Protein 1DMU (pdb70)

Foldseek 3Di:
DLQPLLVVQVVLVVVLLVVCLVCVQLLVLVLVVVLVLLVVLCVVCLVQLQCQLQVVFVCCVVCVVPFPDDDDPDDVPQDGPSVVSCCVSPVVVSVVSSCVPPFWHWAQDDDPFAASDWTKIFGVVSCVSNVNSARIAIEGEHEAEDEPPDDPFKDWAWLRQAAASQDAPDSVGGTAHDWDWADDPPDIAIEGRDHHQWGQDSVRHTHGYWHKYKYFYWYALVVPPPGGDTGGFKIKIFTDHHRSVCCPVVNVVPDPQQRPQKHFHDDDPVDDRHGGIIMGGNVRSVVVDVGMDMGGSPD

Structure (mmCIF, N/CA/C/O backbone):
data_1DMU
#
_entry.id   1DMU
#
_cell.length_a   78.480
_cell.length_b   81.600
_cell.length_c   117.060
_cell.angle_alpha   90.00
_cell.angle_beta   90.00
_cell.angle_gamma   90.00
#
_symmetry.space_group_name_H-M   'C 2 2 21'
#
loop_
_entity.id
_entity.type
_entity.pdbx_description
1 polymer "DNA (5'-D(*AP*TP*CP*GP*CP*CP*TP*AP*AP*TP*AP*GP*GP*CP*GP*AP*T)-3')"
2 polymer 'BGLI RESTRICTION ENDONUCLEASE'
3 non-polymer 'CALCIUM ION'
4 non-polymer BETA-MERCAPTOETHANOL
5 water water
#
loop_
_atom_site.group_PDB
_atom_site.id
_atom_site.type_symbol
_atom_site.label_atom_id
_atom_site.label_alt_id
_atom_site.label_comp_id
_atom_site.label_asym_id
_atom_site.label_entity_id
_atom_site.label_seq_id
_atom_site.pdbx_PDB_ins_code
_atom_site.Cartn_x
_atom_site.Cartn_y
_atom_site.Cartn_z
_atom_site.occupancy
_atom_site.B_iso_or_equiv
_atom_site.auth_seq_id
_atom_site.auth_comp_id
_atom_site.auth_asym_id
_atom_site.auth_atom_id
_atom_site.pdbx_PDB_model_num
ATOM 347 N N . MET B 2 1 ? 57.734 -19.137 38.865 1.00 18.03 1 MET A N 1
ATOM 348 C CA . MET B 2 1 ? 58.772 -18.987 39.930 1.00 15.38 1 MET A CA 1
ATOM 349 C C . MET B 2 1 ? 58.474 -19.870 41.131 1.00 15.26 1 MET A C 1
ATOM 350 O O . MET B 2 1 ? 59.392 -20.326 41.814 1.00 15.07 1 MET A O 1
ATOM 355 N N . TYR B 2 2 ? 57.188 -20.103 41.372 1.00 15.60 2 TYR A N 1
ATOM 356 C CA . TYR B 2 2 ? 56.723 -20.897 42.507 1.00 18.20 2 TYR A CA 1
ATOM 357 C C . TYR B 2 2 ? 57.294 -22.313 42.593 1.00 19.55 2 TYR A C 1
ATOM 358 O O . TYR B 2 2 ? 57.507 -22.846 43.697 1.00 19.98 2 TYR A O 1
ATOM 367 N N . ASN B 2 3 ? 57.560 -22.910 41.436 1.00 18.81 3 ASN A N 1
ATOM 368 C CA . ASN B 2 3 ? 58.047 -24.278 41.393 1.00 20.30 3 ASN A CA 1
ATOM 369 C C . ASN B 2 3 ? 59.538 -24.487 41.127 1.00 19.10 3 ASN A C 1
ATOM 370 O O . ASN B 2 3 ? 60.051 -25.580 41.360 1.00 18.33 3 ASN A O 1
ATOM 375 N N . LEU B 2 4 ? 60.219 -23.441 40.667 1.00 18.68 4 LEU A N 1
ATOM 376 C CA . LEU B 2 4 ? 61.645 -23.494 40.313 1.00 19.38 4 LEU A CA 1
ATOM 377 C C . LEU B 2 4 ? 62.614 -24.105 41.333 1.00 19.48 4 LEU A C 1
ATOM 378 O O . LEU B 2 4 ? 63.541 -24.816 40.964 1.00 20.53 4 LEU A O 1
ATOM 383 N N . HIS B 2 5 ? 62.424 -23.825 42.611 1.00 17.63 5 HIS A N 1
ATOM 384 C CA . HIS B 2 5 ? 63.312 -24.387 43.610 1.00 17.57 5 HIS A CA 1
ATOM 385 C C . HIS B 2 5 ? 62.497 -25.123 44.639 1.00 18.61 5 HIS A C 1
ATOM 386 O O . HIS B 2 5 ? 63.032 -25.545 45.657 1.00 20.79 5 HIS A O 1
ATOM 393 N N . ARG B 2 6 ? 61.206 -25.284 44.362 1.00 18.87 6 ARG A N 1
ATOM 394 C CA . ARG B 2 6 ? 60.293 -25.924 45.288 1.00 18.76 6 ARG A CA 1
ATOM 395 C C . ARG B 2 6 ? 60.724 -27.272 45.846 1.00 19.21 6 ARG A C 1
ATOM 396 O O . ARG B 2 6 ? 60.657 -27.477 47.061 1.00 21.29 6 ARG A O 1
ATOM 404 N N . GLU B 2 7 ? 61.164 -28.190 44.987 1.00 19.84 7 GLU A N 1
ATOM 405 C CA . GLU B 2 7 ? 61.576 -29.515 45.455 1.00 19.13 7 GLU A CA 1
ATOM 406 C C . GLU B 2 7 ? 62.736 -29.428 46.439 1.00 18.32 7 GLU A C 1
ATOM 407 O O . GLU B 2 7 ? 62.731 -30.078 47.484 1.00 18.10 7 GLU A O 1
ATOM 409 N N . LYS B 2 8 ? 63.725 -28.605 46.119 1.00 18.91 8 LYS A N 1
ATOM 410 C CA . LYS B 2 8 ? 64.879 -28.468 46.991 1.00 18.52 8 LYS A CA 1
ATOM 411 C C . LYS B 2 8 ? 64.493 -27.847 48.334 1.00 19.47 8 LYS A C 1
ATOM 412 O O . LYS B 2 8 ? 65.030 -28.232 49.372 1.00 19.94 8 LYS A O 1
ATOM 418 N N . ILE B 2 9 ? 63.571 -26.884 48.319 1.00 17.58 9 ILE A N 1
ATOM 419 C CA . ILE B 2 9 ? 63.138 -26.228 49.554 1.00 15.55 9 ILE A CA 1
ATOM 420 C C . ILE B 2 9 ? 62.328 -27.218 50.389 1.00 15.28 9 ILE A C 1
ATOM 421 O O . ILE B 2 9 ? 62.498 -27.322 51.605 1.00 13.19 9 ILE A O 1
ATOM 426 N N . PHE B 2 10 ? 61.457 -27.950 49.697 1.00 18.04 10 PHE A N 1
ATOM 427 C CA . PHE B 2 10 ? 60.591 -28.965 50.290 1.00 19.33 10 PHE A CA 1
ATOM 428 C C . PHE B 2 10 ? 61.392 -30.050 51.017 1.00 20.43 10 PHE A C 1
ATOM 429 O O . PHE B 2 10 ? 61.170 -30.316 52.199 1.00 21.43 10 PHE A O 1
ATOM 437 N N . MET B 2 11 ? 62.332 -30.663 50.307 1.00 22.03 11 MET A N 1
ATOM 438 C CA . MET B 2 11 ? 63.156 -31.720 50.876 1.00 22.50 11 MET A CA 1
ATOM 439 C C . MET B 2 11 ? 63.926 -31.214 52.078 1.00 20.94 11 MET A C 1
ATOM 440 O O . MET B 2 11 ? 63.854 -31.808 53.153 1.00 22.98 11 MET A O 1
ATOM 445 N N . SER B 2 12 ? 64.643 -30.104 51.905 1.00 19.21 12 SER A N 1
ATOM 446 C CA . SER B 2 12 ? 65.436 -29.517 52.991 1.00 17.31 12 SER A CA 1
ATOM 447 C C . SER B 2 12 ? 64.628 -29.054 54.203 1.00 16.76 12 SER A C 1
ATOM 448 O O . SER B 2 12 ? 65.063 -29.199 55.348 1.00 15.84 12 SER A O 1
ATOM 451 N N . TYR B 2 13 ? 63.457 -28.482 53.940 1.00 17.33 13 TYR A N 1
ATOM 452 C CA . TYR B 2 13 ? 62.595 -27.991 55.003 1.00 17.37 13 TYR A CA 1
ATOM 453 C C . TYR B 2 13 ? 62.152 -29.130 55.894 1.00 18.33 13 TYR A C 1
ATOM 454 O O . TYR B 2 13 ? 62.287 -29.074 57.125 1.00 17.97 13 TYR A O 1
ATOM 463 N N . ASN B 2 14 ? 61.645 -30.187 55.275 1.00 19.70 14 ASN A N 1
ATOM 464 C CA . ASN B 2 14 ? 61.155 -31.294 56.068 1.00 19.94 14 ASN A CA 1
ATOM 465 C C . ASN B 2 14 ? 62.235 -32.021 56.855 1.00 20.57 14 ASN A C 1
ATOM 466 O O . ASN B 2 14 ? 62.025 -32.346 58.035 1.00 20.25 14 ASN A O 1
ATOM 471 N N . GLN B 2 15 ? 63.403 -32.234 56.249 1.00 19.93 15 GLN A N 1
ATOM 472 C CA . GLN B 2 15 ? 64.486 -32.898 56.973 1.00 18.10 15 GLN A CA 1
ATOM 473 C C . GLN B 2 15 ? 64.960 -31.984 58.111 1.00 17.33 15 GLN A C 1
ATOM 474 O O . GLN B 2 15 ? 65.141 -32.436 59.244 1.00 16.42 15 GLN A O 1
ATOM 476 N N . ASN B 2 16 ? 65.118 -30.690 57.815 1.00 17.49 16 ASN A N 1
ATOM 477 C CA . ASN B 2 16 ? 65.586 -29.714 58.813 1.00 16.06 16 ASN A CA 1
ATOM 478 C C . ASN B 2 16 ? 64.572 -29.391 59.918 1.00 16.02 16 ASN A C 1
ATOM 479 O O . ASN B 2 16 ? 64.942 -29.244 61.086 1.00 15.64 16 ASN A O 1
ATOM 484 N N . LYS B 2 17 ? 63.291 -29.300 59.570 1.00 14.57 17 LYS A N 1
ATOM 485 C CA . LYS B 2 17 ? 62.283 -29.049 60.596 1.00 15.17 17 LYS A CA 1
ATOM 486 C C . LYS B 2 17 ? 62.206 -30.217 61.604 1.00 15.65 17 LYS A C 1
ATOM 487 O O . LYS B 2 17 ? 61.973 -30.001 62.797 1.00 14.93 17 LYS A O 1
ATOM 493 N N . GLN B 2 18 ? 62.392 -31.45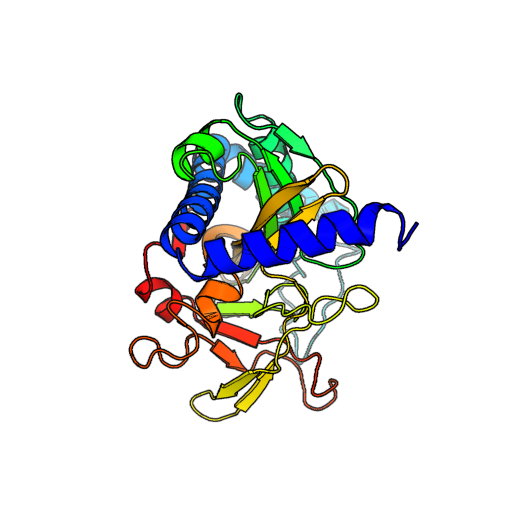0 61.131 1.00 16.59 18 GLN A N 1
ATOM 494 C CA . GLN B 2 18 ? 62.358 -32.622 62.024 1.00 17.54 18 GLN A CA 1
ATOM 495 C C . GLN B 2 18 ? 63.501 -32.538 63.032 1.00 16.21 18 GLN A C 1
ATOM 496 O O . GLN B 2 18 ? 63.338 -32.770 64.234 1.00 14.62 18 GLN A O 1
ATOM 502 N N . TYR B 2 19 ? 64.670 -32.198 62.512 1.00 18.04 19 TYR A N 1
ATOM 503 C CA . TYR B 2 19 ? 65.852 -32.053 63.330 1.00 19.13 19 TYR A CA 1
ATOM 504 C C . TYR B 2 19 ? 65.627 -30.960 64.376 1.00 20.51 19 TYR A C 1
ATOM 505 O O . TYR B 2 19 ? 65.910 -31.150 65.554 1.00 20.48 19 TYR A O 1
ATOM 514 N N . LEU B 2 20 ? 65.138 -29.805 63.934 1.00 20.44 20 LEU A N 1
ATOM 515 C CA . LEU B 2 20 ? 64.875 -28.695 64.846 1.00 19.47 20 LEU A CA 1
ATOM 516 C C . LEU B 2 20 ? 63.908 -29.144 65.933 1.00 19.09 20 LEU A C 1
ATOM 517 O O . LEU B 2 20 ? 64.174 -28.997 67.117 1.00 19.56 20 LEU A O 1
ATOM 522 N N . GLU B 2 21 ? 62.790 -29.716 65.513 1.00 19.42 21 GLU A N 1
ATOM 523 C CA . GLU B 2 21 ? 61.778 -30.187 66.436 1.00 19.43 21 GLU A CA 1
ATOM 524 C C . GLU B 2 21 ? 62.305 -31.163 67.476 1.00 19.91 21 GLU A C 1
ATOM 525 O O . GLU B 2 21 ? 61.905 -31.098 68.632 1.00 18.25 21 GLU A O 1
ATOM 531 N N . ASP B 2 22 ? 63.187 -32.075 67.062 1.00 21.64 22 ASP A N 1
ATOM 532 C CA . ASP B 2 22 ? 63.745 -33.074 67.977 1.00 21.42 22 ASP A CA 1
ATOM 533 C C . ASP B 2 22 ? 64.899 -32.530 68.811 1.00 21.95 22 ASP A C 1
ATOM 534 O O . ASP B 2 22 ? 65.324 -33.159 69.780 1.00 24.31 22 ASP A O 1
ATOM 539 N N . ASN B 2 23 ? 65.407 -31.360 68.451 1.00 20.19 23 ASN A N 1
ATOM 540 C CA . ASN B 2 23 ? 66.504 -30.770 69.208 1.00 19.28 23 ASN A CA 1
ATOM 541 C C . ASN B 2 23 ? 66.140 -29.363 69.576 1.00 18.75 23 ASN A C 1
ATOM 542 O O . ASN B 2 23 ? 66.749 -28.419 69.107 1.00 19.81 23 ASN A O 1
ATOM 547 N N . PRO B 2 24 ? 65.127 -29.206 70.434 1.00 18.61 24 PRO A N 1
ATOM 548 C CA . PRO B 2 24 ? 64.655 -27.890 70.881 1.00 17.85 24 PRO A CA 1
ATOM 549 C C . PRO B 2 24 ? 65.717 -26.937 71.439 1.00 20.13 24 PRO A C 1
ATOM 550 O O . PRO B 2 24 ? 65.556 -25.720 71.361 1.00 22.38 24 PRO A O 1
ATOM 554 N N . GLU B 2 25 ? 66.796 -27.478 72.001 1.00 19.93 25 GLU A N 1
ATOM 555 C CA . GLU B 2 25 ? 67.848 -26.656 72.591 1.00 19.71 25 GLU A CA 1
ATOM 556 C C . GLU B 2 25 ? 68.560 -25.743 71.604 1.00 17.16 25 GLU A C 1
ATOM 557 O O . GLU B 2 25 ? 69.013 -24.665 71.977 1.00 16.09 25 GLU A O 1
ATOM 563 N N . ILE B 2 26 ? 68.668 -26.175 70.352 1.00 15.18 26 ILE A N 1
ATOM 564 C CA . ILE B 2 26 ? 69.331 -25.375 69.328 1.00 14.99 26 ILE A CA 1
ATOM 565 C C . ILE B 2 26 ? 68.499 -24.123 69.083 1.00 15.54 26 ILE A C 1
ATOM 566 O O . ILE B 2 26 ? 69.011 -23.004 69.080 1.00 15.85 26 ILE A O 1
ATOM 571 N N . GLN B 2 27 ? 67.203 -24.313 68.875 1.00 15.72 27 GLN A N 1
ATOM 572 C CA . GLN B 2 27 ? 66.334 -23.173 68.638 1.00 17.31 27 GLN A CA 1
ATOM 573 C C . GLN B 2 27 ? 66.349 -22.221 69.842 1.00 16.29 27 GLN A C 1
ATOM 574 O O . GLN B 2 27 ? 66.390 -21.003 69.683 1.00 16.73 27 GLN A O 1
ATOM 580 N N . GLU B 2 28 ? 66.317 -22.774 71.046 1.00 15.02 28 GLU A N 1
ATOM 581 C CA . GLU B 2 28 ? 66.340 -21.962 72.247 1.00 14.77 28 GLU A CA 1
ATOM 582 C C . GLU B 2 28 ? 67.613 -21.133 72.337 1.00 14.65 28 GLU A C 1
ATOM 583 O O . GLU B 2 28 ? 67.583 -19.998 72.812 1.00 15.42 28 GLU A O 1
ATOM 589 N N . LYS B 2 29 ? 68.731 -21.698 71.876 1.00 14.37 29 LYS A N 1
ATOM 590 C CA . LYS B 2 29 ? 70.024 -21.008 71.899 1.00 11.84 29 LYS A CA 1
ATOM 591 C C . LYS B 2 29 ? 70.016 -19.779 70.998 1.00 11.20 29 LYS A C 1
ATOM 592 O O . LYS B 2 29 ? 70.419 -18.690 71.403 1.00 12.27 29 LYS A O 1
ATOM 598 N N . ILE B 2 30 ? 69.577 -19.961 69.762 1.00 10.17 30 ILE A N 1
ATOM 599 C CA . ILE B 2 30 ? 69.536 -18.857 68.826 1.00 10.57 30 ILE A CA 1
ATOM 600 C C . ILE B 2 30 ? 68.468 -17.835 69.187 1.00 11.84 30 ILE A C 1
ATOM 601 O O . ILE B 2 30 ? 68.633 -16.650 68.902 1.00 14.55 30 ILE A O 1
ATOM 606 N N . GLU B 2 31 ? 67.385 -18.276 69.827 1.00 10.82 31 GLU A N 1
ATOM 607 C CA . GLU B 2 31 ? 66.331 -17.350 70.242 1.00 10.98 31 GLU A CA 1
ATOM 608 C C . GLU B 2 31 ? 66.847 -16.471 71.379 1.00 11.31 31 GLU A C 1
ATOM 609 O O . GLU B 2 31 ? 66.620 -15.263 71.396 1.00 10.89 31 GLU A O 1
ATOM 615 N N . LEU B 2 32 ? 67.564 -17.067 72.321 1.00 11.68 32 LEU A N 1
ATOM 616 C CA . LEU B 2 32 ? 68.098 -16.285 73.424 1.00 11.77 32 LEU A CA 1
ATOM 617 C C . LEU B 2 32 ? 69.233 -15.405 72.906 1.00 11.77 32 LEU A C 1
ATOM 618 O O . LEU B 2 32 ? 69.427 -14.293 73.391 1.00 11.60 32 LEU A O 1
ATOM 623 N N . TYR B 2 33 ? 69.954 -15.884 71.895 1.00 10.91 33 TYR A N 1
ATOM 624 C CA . TYR B 2 33 ? 71.026 -15.096 71.283 1.00 11.98 33 TYR A CA 1
ATOM 625 C C . TYR B 2 33 ? 70.433 -13.806 70.667 1.00 13.68 33 TYR A C 1
ATOM 626 O O . TYR B 2 33 ? 70.983 -12.708 70.818 1.00 15.27 33 TYR A O 1
ATOM 635 N N . GLY B 2 34 ? 69.314 -13.947 69.959 1.00 14.89 34 GLY A N 1
ATOM 636 C CA . GLY B 2 34 ? 68.673 -12.789 69.360 1.00 12.90 34 GLY A CA 1
ATOM 637 C C . GLY B 2 34 ? 68.198 -11.802 70.414 1.00 12.26 34 GLY A C 1
ATOM 638 O O . GLY B 2 34 ? 68.363 -10.589 70.266 1.00 13.72 34 GLY A O 1
ATOM 639 N N . LEU B 2 35 ? 67.625 -12.325 71.491 1.00 11.60 35 LEU A N 1
ATOM 640 C CA . LEU B 2 35 ? 67.121 -11.500 72.585 1.00 13.48 35 LEU A CA 1
ATOM 641 C C . LEU B 2 35 ? 68.254 -10.712 73.218 1.00 14.11 35 LEU A C 1
ATOM 642 O O . LEU B 2 35 ? 68.184 -9.488 73.395 1.00 10.62 35 LEU A O 1
ATOM 647 N N . ASN B 2 36 ? 69.317 -11.426 73.554 1.00 14.23 36 ASN A N 1
ATOM 648 C CA . ASN B 2 36 ? 70.435 -10.777 74.198 1.00 16.89 36 ASN A CA 1
ATOM 649 C C . ASN B 2 36 ? 71.179 -9.820 73.285 1.00 15.23 36 ASN A C 1
ATOM 650 O O . ASN B 2 36 ? 71.808 -8.878 73.750 1.00 13.72 36 ASN A O 1
ATOM 655 N N . LEU B 2 37 ? 71.077 -10.051 71.984 1.00 15.18 37 LEU A N 1
ATOM 656 C CA . LEU B 2 37 ? 71.700 -9.169 71.013 1.00 15.57 37 LEU A CA 1
ATOM 657 C C . LEU B 2 37 ? 70.973 -7.798 71.029 1.00 16.94 37 LEU A C 1
ATOM 658 O O . LEU B 2 37 ? 71.607 -6.742 70.914 1.00 17.78 37 LEU A O 1
ATOM 663 N N . LEU B 2 38 ? 69.647 -7.813 71.182 1.00 16.72 38 LEU A N 1
ATOM 664 C CA . LEU B 2 38 ? 68.872 -6.564 71.217 1.00 15.45 38 LEU A CA 1
ATOM 665 C C . LEU B 2 38 ? 69.125 -5.855 72.545 1.00 16.33 38 LEU A C 1
ATOM 666 O O . LEU B 2 38 ? 69.240 -4.628 72.617 1.00 17.07 38 LEU A O 1
ATOM 671 N N . ASN B 2 39 ? 69.222 -6.642 73.603 1.00 16.46 39 ASN A N 1
ATOM 672 C CA . ASN B 2 39 ? 69.482 -6.079 74.906 1.00 15.95 39 ASN A CA 1
ATOM 673 C C . ASN B 2 39 ? 70.835 -5.378 74.885 1.00 16.71 39 ASN A C 1
ATOM 674 O O . ASN B 2 39 ? 70.978 -4.269 75.393 1.00 18.88 39 ASN A O 1
ATOM 679 N N . GLU B 2 40 ? 71.824 -6.012 74.266 1.00 16.23 40 GLU A N 1
ATOM 680 C CA . GLU B 2 40 ? 73.160 -5.435 74.173 1.00 15.32 40 GLU A CA 1
ATOM 681 C C . GLU B 2 40 ? 73.119 -4.136 73.421 1.00 15.63 40 GLU A C 1
ATOM 682 O O . GLU B 2 40 ? 73.602 -3.121 73.904 1.00 15.87 40 GLU A O 1
ATOM 688 N N . VAL B 2 41 ? 72.546 -4.180 72.224 1.00 16.29 41 VAL A N 1
ATOM 689 C CA . VAL B 2 41 ? 72.444 -3.007 71.368 1.00 16.08 41 VAL A CA 1
ATOM 690 C C . VAL B 2 41 ? 71.674 -1.848 72.031 1.00 16.08 41 VAL A C 1
ATOM 691 O O . VAL B 2 41 ? 72.100 -0.694 71.957 1.00 16.01 41 VAL A O 1
ATOM 695 N N . ILE B 2 42 ? 70.557 -2.134 72.693 1.00 16.44 42 ILE A N 1
ATOM 696 C CA . ILE B 2 42 ? 69.819 -1.056 73.351 1.00 17.00 42 ILE A CA 1
ATOM 697 C C . ILE B 2 42 ? 70.714 -0.452 74.434 1.00 18.42 42 ILE A C 1
ATOM 698 O O . ILE B 2 42 ? 70.756 0.752 74.623 1.00 20.36 42 ILE A O 1
ATOM 703 N N . SER B 2 43 ? 71.445 -1.308 75.130 1.00 19.53 43 SER A N 1
ATOM 704 C CA . SER B 2 43 ? 72.326 -0.881 76.205 1.00 19.72 43 SER A CA 1
ATOM 705 C C . SER B 2 43 ? 73.494 -0.035 75.725 1.00 19.7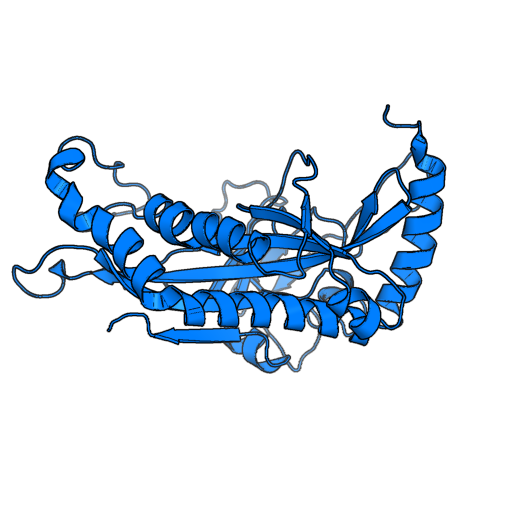7 43 SER A C 1
ATOM 706 O O . SER B 2 43 ? 73.841 0.977 76.339 1.00 19.44 43 SER A O 1
ATOM 709 N N . ASP B 2 44 ? 74.097 -0.455 74.622 1.00 19.94 44 ASP A N 1
ATOM 710 C CA . ASP B 2 44 ? 75.233 0.247 74.054 1.00 19.41 44 ASP A CA 1
ATOM 711 C C . ASP B 2 44 ? 74.881 1.525 73.331 1.00 19.20 44 ASP A C 1
ATOM 712 O O . ASP B 2 44 ? 75.771 2.282 72.976 1.00 19.72 44 ASP A O 1
ATOM 717 N N . ASN B 2 45 ? 73.597 1.766 73.094 1.00 18.73 45 ASN A N 1
ATOM 718 C CA . ASN B 2 45 ? 73.201 2.978 72.391 1.00 17.75 45 ASN A CA 1
ATOM 719 C C . ASN B 2 45 ? 72.039 3.648 73.107 1.00 16.45 45 ASN A C 1
ATOM 720 O O . ASN B 2 45 ? 71.223 4.334 72.489 1.00 18.00 45 ASN A O 1
ATOM 725 N N . GLU B 2 46 ? 71.986 3.479 74.422 1.00 15.01 46 GLU A N 1
ATOM 726 C CA . GLU B 2 46 ? 70.886 4.027 75.206 1.00 16.25 46 GLU A CA 1
ATOM 727 C C . GLU B 2 46 ? 70.606 5.526 75.059 1.00 15.10 46 GLU A C 1
ATOM 728 O O . GLU B 2 46 ? 69.448 5.912 74.953 1.00 16.59 46 GLU A O 1
ATOM 734 N N . GLU B 2 47 ? 71.638 6.369 75.042 1.00 14.83 47 GLU A N 1
ATOM 735 C CA . GLU B 2 47 ? 71.421 7.813 74.936 1.00 15.48 47 GLU A CA 1
ATOM 736 C C . GLU B 2 47 ? 70.817 8.148 73.600 1.00 16.09 47 GLU A C 1
ATOM 737 O O . GLU B 2 47 ? 69.903 8.954 73.529 1.00 17.23 47 GLU A O 1
ATOM 739 N N . GLU B 2 48 ? 71.315 7.516 72.542 1.00 17.02 48 GLU A N 1
ATOM 740 C CA . GLU B 2 48 ? 70.782 7.754 71.204 1.00 15.12 48 GLU A CA 1
ATOM 741 C C . GLU B 2 48 ? 69.303 7.340 71.114 1.00 14.90 48 GLU A C 1
ATOM 742 O O . GLU B 2 48 ? 68.465 8.112 70.637 1.00 14.59 48 GLU A O 1
ATOM 748 N N . ILE B 2 49 ? 68.981 6.135 71.577 1.00 13.87 49 ILE A N 1
ATOM 749 C CA . ILE B 2 49 ? 67.604 5.662 71.535 1.00 13.01 49 ILE A CA 1
ATOM 750 C C . ILE B 2 49 ? 66.683 6.635 72.282 1.00 14.42 49 ILE A C 1
ATOM 751 O O . ILE B 2 49 ? 65.684 7.086 71.743 1.00 13.84 49 ILE A O 1
ATOM 756 N N . ARG B 2 50 ? 67.029 6.977 73.518 1.00 14.58 50 ARG A N 1
ATOM 757 C CA . ARG B 2 50 ? 66.203 7.894 74.287 1.00 16.42 50 ARG A CA 1
ATOM 758 C C . ARG B 2 50 ? 66.132 9.286 73.672 1.00 15.84 50 ARG A C 1
ATOM 759 O O . ARG B 2 50 ? 65.078 9.922 73.674 1.00 17.30 50 ARG A O 1
ATOM 767 N N . ALA B 2 51 ? 67.246 9.773 73.147 1.00 13.83 51 ALA A N 1
ATOM 768 C CA . ALA B 2 51 ? 67.239 11.103 72.562 1.00 12.80 51 ALA A CA 1
ATOM 769 C C . ALA B 2 51 ? 66.369 11.206 71.312 1.00 10.26 51 ALA A C 1
ATOM 770 O O . ALA B 2 51 ? 65.580 12.145 71.181 1.00 10.05 51 ALA A O 1
ATOM 772 N N . ASP B 2 52 ? 66.515 10.261 70.390 1.00 9.82 52 ASP A N 1
ATOM 773 C CA . ASP B 2 52 ? 65.719 10.292 69.158 1.00 9.98 52 ASP A CA 1
ATOM 774 C C . ASP B 2 52 ? 64.257 9.976 69.433 1.00 10.48 52 ASP A C 1
ATOM 775 O O . ASP B 2 52 ? 63.377 10.418 68.695 1.00 11.22 52 ASP A O 1
ATOM 780 N N . TYR B 2 53 ? 63.995 9.226 70.497 1.00 9.09 53 TYR A N 1
ATOM 781 C CA . TYR B 2 53 ? 62.619 8.911 70.858 1.00 10.99 53 TYR A CA 1
ATOM 782 C C . TYR B 2 53 ? 61.962 10.197 71.400 1.00 11.12 53 TYR A C 1
ATOM 783 O O . TYR B 2 53 ? 61.033 10.736 70.809 1.00 14.43 53 TYR A O 1
ATOM 792 N N . ASN B 2 54 ? 62.467 10.684 72.523 1.00 11.94 54 ASN A N 1
ATOM 793 C CA . ASN B 2 54 ? 61.947 11.885 73.168 1.00 12.13 54 ASN A CA 1
ATOM 794 C C . ASN B 2 54 ? 61.918 13.130 72.302 1.00 10.51 54 ASN A C 1
ATOM 795 O O . ASN B 2 54 ? 61.163 14.056 72.590 1.00 9.78 54 ASN A O 1
ATOM 800 N N . GLU B 2 55 ? 62.732 13.149 71.247 1.00 12.15 55 GLU A N 1
ATOM 801 C CA . GLU B 2 55 ? 62.790 14.294 70.326 1.00 12.79 55 GLU A CA 1
ATOM 802 C C . GLU B 2 55 ? 61.419 14.595 69.696 1.00 12.99 55 GLU A C 1
ATOM 803 O O . GLU B 2 55 ? 61.131 15.739 69.340 1.00 13.58 55 GLU A O 1
ATOM 809 N N . ALA B 2 56 ? 60.571 13.580 69.572 1.00 13.91 56 ALA A N 1
ATOM 810 C CA . ALA B 2 56 ? 59.231 13.760 68.998 1.00 12.17 56 ALA A CA 1
ATOM 811 C C . ALA B 2 56 ? 58.424 14.813 69.759 1.00 10.99 56 ALA A C 1
ATOM 812 O O . ALA B 2 56 ? 57.614 15.527 69.176 1.00 11.73 56 ALA A O 1
ATOM 814 N N . ASN B 2 57 ? 58.637 14.884 71.070 1.00 12.47 57 ASN A N 1
ATOM 815 C CA . ASN B 2 57 ? 57.945 15.844 71.942 1.00 11.98 57 ASN A CA 1
ATOM 816 C C . ASN B 2 57 ? 58.444 17.275 71.751 1.00 14.64 57 ASN A C 1
ATOM 817 O O . ASN B 2 57 ? 57.667 18.229 71.855 1.00 15.00 57 ASN A O 1
ATOM 822 N N . PHE B 2 58 ? 59.747 17.414 71.503 1.00 15.02 58 PHE A N 1
ATOM 823 C CA . PHE B 2 58 ? 60.354 18.721 71.297 1.00 16.12 58 PHE A CA 1
ATOM 824 C C . PHE B 2 58 ? 59.906 19.268 69.934 1.00 16.59 58 PHE A C 1
ATOM 825 O O . PHE B 2 58 ? 59.793 20.489 69.738 1.00 18.47 58 PHE A O 1
ATOM 833 N N . LEU B 2 59 ? 59.625 18.348 69.011 1.00 15.28 59 LEU A N 1
ATOM 834 C CA . LEU B 2 59 ? 59.175 18.685 67.663 1.00 13.77 59 LEU A CA 1
ATOM 835 C C . LEU B 2 59 ? 57.657 18.939 67.635 1.00 14.65 59 LEU A C 1
ATOM 836 O O . LEU B 2 59 ? 57.071 19.118 66.558 1.00 13.81 59 LEU A O 1
ATOM 841 N N . HIS B 2 60 ? 57.052 18.986 68.827 1.00 14.59 60 HIS A N 1
ATOM 842 C CA . HIS B 2 60 ? 55.613 19.220 69.023 1.00 14.63 60 HIS A CA 1
ATOM 843 C C . HIS B 2 60 ? 55.010 20.299 68.107 1.00 15.61 60 HIS A C 1
ATOM 844 O O . HIS B 2 60 ? 53.963 20.078 67.494 1.00 14.33 60 HIS A O 1
ATOM 851 N N . PRO B 2 61 ? 55.648 21.485 68.018 1.00 15.12 61 PRO A N 1
ATOM 852 C CA . PRO B 2 61 ? 55.102 22.534 67.150 1.00 14.51 61 PRO A CA 1
ATOM 853 C C . PRO B 2 61 ? 54.940 22.090 65.711 1.00 14.40 61 PRO A C 1
ATOM 854 O O . PRO B 2 61 ? 54.066 22.585 64.987 1.00 13.91 61 PRO A O 1
ATOM 858 N N . PHE B 2 62 ? 55.784 21.155 65.286 1.00 13.49 62 PHE A N 1
ATOM 859 C CA . PHE B 2 62 ? 55.732 20.709 63.903 1.00 12.07 62 PHE A CA 1
ATOM 860 C C . PHE B 2 62 ? 54.559 19.782 63.560 1.00 11.98 62 PHE A C 1
ATOM 861 O O . PHE B 2 62 ? 54.198 19.646 62.384 1.00 11.00 62 PHE A O 1
ATOM 869 N N . TRP B 2 63 ? 53.951 19.172 64.583 1.00 10.60 63 TRP A N 1
ATOM 870 C CA . TRP B 2 63 ? 52.824 18.266 64.370 1.00 8.71 63 TRP A CA 1
ATOM 871 C C . TRP B 2 63 ? 51.578 18.566 65.229 1.00 9.70 63 TRP A C 1
ATOM 872 O O . TRP B 2 63 ? 50.518 17.975 65.020 1.00 10.47 63 TRP A O 1
ATOM 883 N N . MET B 2 64 ? 51.693 19.488 66.175 1.00 9.38 64 MET A N 1
ATOM 884 C CA . MET B 2 64 ? 50.563 19.823 67.042 1.00 12.41 64 MET A CA 1
ATOM 885 C C . MET B 2 64 ? 49.230 20.099 66.336 1.00 13.33 64 MET A C 1
ATOM 886 O O . MET B 2 64 ? 48.182 19.725 66.846 1.00 15.42 64 MET A O 1
ATOM 891 N N . ASN B 2 65 ? 49.258 20.747 65.173 1.00 14.45 65 ASN A N 1
ATOM 892 C CA . ASN B 2 65 ? 48.024 21.051 64.449 1.00 11.36 65 ASN A CA 1
ATOM 893 C C . ASN B 2 65 ? 47.529 19.902 63.569 1.00 13.39 65 ASN A C 1
ATOM 894 O O . ASN B 2 65 ? 46.410 19.951 63.054 1.00 12.29 65 ASN A O 1
ATOM 899 N N . TYR B 2 66 ? 48.366 18.873 63.399 1.00 14.20 66 TYR A N 1
ATOM 900 C CA . TYR B 2 66 ? 48.040 17.692 62.585 1.00 12.25 66 TYR A CA 1
ATOM 901 C C . TYR B 2 66 ? 48.479 16.414 63.302 1.00 12.50 66 TYR A C 1
ATOM 902 O O . TYR B 2 66 ? 49.234 15.602 62.758 1.00 13.50 66 TYR A O 1
ATOM 911 N N . PRO B 2 67 ? 47.985 16.204 64.524 1.00 10.40 67 PRO A N 1
ATOM 912 C CA . PRO B 2 67 ? 48.366 15.012 65.267 1.00 8.97 67 PRO A CA 1
ATOM 913 C C . PRO B 2 67 ? 47.606 13.814 64.741 1.00 10.82 67 PRO A C 1
ATOM 914 O O . PRO B 2 67 ? 46.644 13.969 63.985 1.00 12.10 67 PRO A O 1
ATOM 918 N N . PRO B 2 68 ? 48.056 12.596 65.084 1.00 10.03 68 PRO A N 1
ATOM 919 C CA . PRO B 2 68 ? 47.285 11.447 64.599 1.00 10.68 68 PRO A CA 1
ATOM 920 C C . PRO B 2 68 ? 45.968 11.603 65.376 1.00 10.73 68 PRO A C 1
ATOM 921 O O . PRO B 2 68 ? 45.996 11.917 66.570 1.00 10.70 68 PRO A O 1
ATOM 925 N N . LEU B 2 69 ? 44.825 11.402 64.734 1.00 11.73 69 LEU A N 1
ATOM 926 C CA . LEU B 2 69 ? 43.563 11.583 65.449 1.00 11.58 69 LEU A CA 1
ATOM 927 C C . LEU B 2 69 ? 43.380 10.464 66.473 1.00 14.01 69 LEU A C 1
ATOM 928 O O . LEU B 2 69 ? 44.034 9.419 66.379 1.00 14.15 69 LEU A O 1
ATOM 933 N N . ASP B 2 70 ? 42.525 10.706 67.467 1.00 13.03 70 ASP A N 1
ATOM 934 C CA . ASP B 2 70 ? 42.237 9.721 68.497 1.00 10.99 70 ASP A CA 1
ATOM 935 C C . ASP B 2 70 ? 41.414 8.609 67.853 1.00 11.47 70 ASP A C 1
ATOM 936 O O . ASP B 2 70 ? 40.691 8.840 66.868 1.00 6.64 70 ASP A O 1
ATOM 941 N N . ARG B 2 71 ? 41.529 7.406 68.413 1.00 9.72 71 ARG A N 1
ATOM 942 C CA . ARG B 2 71 ? 40.762 6.274 67.929 1.00 11.77 71 ARG A CA 1
ATOM 943 C C . ARG B 2 71 ? 40.449 5.345 69.104 1.00 13.51 71 ARG A C 1
ATOM 944 O O . ARG B 2 71 ? 41.011 5.489 70.195 1.00 12.83 71 ARG A O 1
ATOM 952 N N . GLY B 2 72 ? 39.524 4.415 68.880 1.00 14.62 72 GLY A N 1
ATOM 953 C CA . GLY B 2 72 ? 39.137 3.477 69.914 1.00 13.92 72 GLY A CA 1
ATOM 954 C C . GLY B 2 72 ? 37.940 3.957 70.715 1.00 15.92 72 GLY A C 1
ATOM 955 O O . GLY B 2 72 ? 37.407 5.051 70.504 1.00 16.34 72 GLY A O 1
ATOM 956 N N . LYS B 2 73 ? 37.520 3.135 71.659 1.00 17.54 73 LYS A N 1
ATOM 957 C CA . LYS B 2 73 ? 36.399 3.479 72.496 1.00 16.78 73 LYS A CA 1
ATOM 958 C C . LYS B 2 73 ? 36.806 4.418 73.635 1.00 17.63 73 LYS A C 1
ATOM 959 O O . LYS B 2 73 ? 37.759 4.159 74.386 1.00 16.34 73 LYS A O 1
ATOM 965 N N . MET B 2 74 ? 36.058 5.517 73.733 1.00 17.49 74 MET A N 1
ATOM 966 C CA . MET B 2 74 ? 36.211 6.534 74.751 1.00 15.01 74 MET A CA 1
ATOM 967 C C . MET B 2 74 ? 37.597 7.062 75.094 1.00 15.42 74 MET A C 1
ATOM 968 O O . MET B 2 74 ? 38.031 6.978 76.249 1.00 14.09 74 MET A O 1
ATOM 973 N N . PRO B 2 75 ? 38.306 7.627 74.100 1.00 15.30 75 PRO A N 1
ATOM 974 C CA . PRO B 2 75 ? 39.643 8.186 74.320 1.00 15.73 75 PRO A CA 1
ATOM 975 C C . PRO B 2 75 ? 39.499 9.257 75.383 1.00 15.63 75 PRO A C 1
ATOM 976 O O . PRO B 2 75 ? 38.535 10.016 75.344 1.00 15.18 75 PRO A O 1
ATOM 980 N N . LYS B 2 76 ? 40.434 9.323 76.328 1.00 16.40 76 LYS A N 1
ATOM 981 C CA . LYS B 2 76 ? 40.353 10.338 77.367 1.00 15.41 76 LYS A CA 1
ATOM 982 C C . LYS B 2 76 ? 40.563 11.719 76.765 1.00 16.43 76 LYS A C 1
ATOM 983 O O . LYS B 2 76 ? 40.020 12.705 77.250 1.00 15.51 76 LYS A O 1
ATOM 989 N N . GLY B 2 77 ? 41.364 11.792 75.707 1.00 15.94 77 GLY A N 1
ATOM 990 C CA . GLY B 2 77 ? 41.595 13.068 75.068 1.00 15.22 77 GLY A CA 1
ATOM 991 C C . GLY B 2 77 ? 42.863 13.809 75.436 1.00 14.67 77 GLY A C 1
ATOM 992 O O . GLY B 2 77 ? 43.067 14.911 74.944 1.00 17.87 77 GLY A O 1
ATOM 993 N N . ASP B 2 78 ? 43.716 13.227 76.274 1.00 13.82 78 ASP A N 1
ATOM 994 C CA . ASP B 2 78 ? 44.960 13.883 76.674 1.00 13.70 78 ASP A CA 1
ATOM 995 C C . ASP B 2 78 ? 46.223 13.153 76.216 1.00 14.81 78 ASP A C 1
ATOM 996 O O . ASP B 2 78 ? 47.328 13.456 76.644 1.00 17.14 78 ASP A O 1
ATOM 1001 N N . GLN B 2 79 ? 46.052 12.187 75.329 1.00 16.43 79 GLN A N 1
ATOM 1002 C CA . GLN B 2 79 ? 47.173 11.400 74.829 1.00 14.01 79 GLN A CA 1
ATOM 1003 C C . GLN B 2 79 ? 47.319 11.563 73.309 1.00 12.27 79 GLN A C 1
ATOM 1004 O O . GLN B 2 79 ? 46.344 11.791 72.586 1.00 11.96 79 GLN A O 1
ATOM 1010 N N . ILE B 2 80 ? 48.547 11.454 72.825 1.00 11.38 80 ILE A N 1
ATOM 1011 C CA . ILE B 2 80 ? 48.791 11.537 71.394 1.00 10.23 80 ILE A CA 1
ATOM 1012 C C . ILE B 2 80 ? 49.187 10.138 70.893 1.00 9.83 80 ILE A C 1
ATOM 1013 O O . ILE B 2 80 ? 50.127 9.553 71.414 1.00 10.90 80 ILE A O 1
ATOM 1018 N N . PRO B 2 81 ? 48.466 9.578 69.894 1.00 10.02 81 PRO A N 1
ATOM 1019 C CA . PRO B 2 81 ? 48.818 8.237 69.377 1.00 9.80 81 PRO A CA 1
ATOM 1020 C C . PRO B 2 81 ? 50.322 8.183 69.106 1.00 10.58 81 PRO A C 1
ATOM 1021 O O . PRO B 2 81 ? 50.819 8.817 68.163 1.00 11.09 81 PRO A O 1
ATOM 1025 N N . TRP B 2 82 ? 51.030 7.417 69.937 1.00 10.13 82 TRP A N 1
ATOM 1026 C CA . TRP B 2 82 ? 52.496 7.339 69.900 1.00 11.40 82 TRP A CA 1
ATOM 1027 C C . TRP B 2 82 ? 53.123 6.150 69.179 1.00 12.38 82 TRP A C 1
ATOM 1028 O O . TRP B 2 82 ? 54.329 5.930 69.277 1.00 15.02 82 TRP A O 1
ATOM 1039 N N . ILE B 2 83 ? 52.303 5.406 68.443 1.00 13.19 83 ILE A N 1
ATOM 1040 C CA . ILE B 2 83 ? 52.723 4.225 67.699 1.00 11.20 83 ILE A CA 1
ATOM 1041 C C . ILE B 2 83 ? 53.997 4.342 66.856 1.00 11.89 83 ILE A C 1
ATOM 1042 O O . ILE B 2 83 ? 54.905 3.526 66.988 1.00 12.95 83 ILE A O 1
ATOM 1047 N N . GLU B 2 84 ? 54.058 5.335 65.978 1.00 12.99 84 GLU A N 1
ATOM 1048 C CA . GLU B 2 84 ? 55.202 5.488 65.084 1.00 13.18 84 GLU A CA 1
ATOM 1049 C C . GLU B 2 84 ? 56.490 5.989 65.723 1.00 12.64 84 GLU A C 1
ATOM 1050 O O . GLU B 2 84 ? 57.577 5.750 65.190 1.00 13.02 84 GLU A O 1
ATOM 1056 N N . VAL B 2 85 ? 56.391 6.676 66.854 1.00 11.90 85 VAL A N 1
ATOM 1057 C CA . VAL B 2 85 ? 57.603 7.156 67.508 1.00 10.75 85 VAL A CA 1
ATOM 1058 C C . VAL B 2 85 ? 58.448 5.954 67.964 1.00 13.08 85 VAL A C 1
ATOM 1059 O O . VAL B 2 85 ? 59.660 5.915 67.722 1.00 12.43 85 VAL A O 1
ATOM 1063 N N . GLY B 2 86 ? 57.796 4.974 68.598 1.00 12.38 86 GLY A N 1
ATOM 1064 C CA . GLY B 2 86 ? 58.482 3.779 69.050 1.00 11.31 86 GLY A CA 1
ATOM 1065 C C . GLY B 2 86 ? 58.922 2.901 67.885 1.00 13.03 86 GLY A C 1
ATOM 1066 O O . GLY B 2 86 ? 59.967 2.252 67.936 1.00 12.61 86 GLY A O 1
ATOM 1067 N N . GLU B 2 87 ? 58.140 2.894 66.809 1.00 13.62 87 GLU A N 1
ATOM 1068 C CA . GLU B 2 87 ? 58.461 2.073 65.650 1.00 13.58 87 GLU A CA 1
ATOM 1069 C C . GLU B 2 87 ? 59.738 2.506 64.965 1.00 15.54 87 GLU A C 1
ATOM 1070 O O . GLU B 2 87 ? 60.543 1.679 64.540 1.00 15.31 87 GLU A O 1
ATOM 1076 N N . LYS B 2 88 ? 59.924 3.812 64.853 1.00 15.71 88 LYS A N 1
ATOM 1077 C CA . LYS B 2 88 ? 61.088 4.338 64.167 1.00 18.58 88 LYS A CA 1
ATOM 1078 C C . LYS B 2 88 ? 62.283 4.589 65.082 1.00 16.82 88 LYS A C 1
ATOM 1079 O O . LYS B 2 88 ? 63.364 4.057 64.853 1.00 16.82 88 LYS A O 1
ATOM 1085 N N . ALA B 2 89 ? 62.079 5.385 66.125 1.00 16.07 89 ALA A N 1
ATOM 1086 C CA . ALA B 2 89 ? 63.153 5.725 67.044 1.00 14.84 89 ALA A CA 1
ATOM 1087 C C . ALA B 2 89 ? 63.699 4.502 67.771 1.00 15.01 89 ALA A C 1
ATOM 1088 O O . ALA B 2 89 ? 64.858 4.492 68.198 1.00 13.80 89 ALA A O 1
ATOM 1090 N N . VAL B 2 90 ? 62.870 3.476 67.930 1.00 13.49 90 VAL A N 1
ATOM 1091 C CA . VAL B 2 90 ? 63.349 2.278 68.586 1.00 12.85 90 VAL A CA 1
ATOM 1092 C C . VAL B 2 90 ? 63.468 1.108 67.618 1.00 14.07 90 VAL A C 1
ATOM 1093 O O . VAL B 2 90 ? 64.564 0.591 67.402 1.00 15.87 90 VAL A O 1
ATOM 1097 N N . GLY B 2 91 ? 62.358 0.710 67.013 1.00 14.03 91 GLY A N 1
ATOM 1098 C CA . GLY B 2 91 ? 62.377 -0.422 66.096 1.00 13.10 91 GLY A CA 1
ATOM 1099 C C . GLY B 2 91 ? 63.302 -0.326 64.894 1.00 13.82 91 GLY A C 1
ATOM 1100 O O . GLY B 2 91 ? 64.146 -1.202 64.666 1.00 12.70 91 GLY A O 1
ATOM 1101 N N . SER B 2 92 ? 63.160 0.735 64.110 1.00 13.27 92 SER A N 1
ATOM 1102 C CA . SER B 2 92 ? 63.988 0.871 62.919 1.00 13.70 92 SER A CA 1
ATOM 1103 C C . SER B 2 92 ? 65.441 1.148 63.247 1.00 12.92 92 SER A C 1
ATOM 1104 O O . SER B 2 92 ? 66.337 0.696 62.541 1.00 11.53 92 SER A O 1
ATOM 1107 N N . LYS B 2 93 ? 65.660 1.905 64.315 1.00 12.33 93 LYS A N 1
ATOM 1108 C CA . LYS B 2 93 ? 67.007 2.246 64.729 1.00 13.04 93 LYS A CA 1
ATOM 1109 C C . LYS B 2 93 ? 67.785 0.984 65.108 1.00 16.25 93 LYS A C 1
ATOM 1110 O O . LYS B 2 93 ? 68.970 0.837 64.767 1.00 17.95 93 LYS A O 1
ATOM 1116 N N . LEU B 2 94 ? 67.109 0.070 65.803 1.00 15.40 94 LEU A N 1
ATOM 1117 C CA . LEU B 2 94 ? 67.731 -1.174 66.227 1.00 13.99 94 LEU A CA 1
ATOM 1118 C C . LEU B 2 94 ? 68.137 -2.036 65.034 1.00 12.45 94 LEU A C 1
ATOM 1119 O O . LEU B 2 94 ? 69.212 -2.642 65.021 1.00 11.91 94 LEU A O 1
ATOM 1124 N N . THR B 2 95 ? 67.289 -2.086 64.017 1.00 11.91 95 THR A N 1
ATOM 1125 C CA . THR B 2 95 ? 67.623 -2.878 62.847 1.00 11.14 95 THR A CA 1
ATOM 1126 C C . THR B 2 95 ? 68.948 -2.381 62.258 1.00 10.39 95 THR A C 1
ATOM 1127 O O . THR B 2 95 ? 69.807 -3.182 61.914 1.00 8.73 95 THR A O 1
ATOM 1131 N N . ARG B 2 96 ? 69.121 -1.063 62.158 1.00 9.76 96 ARG A N 1
ATOM 11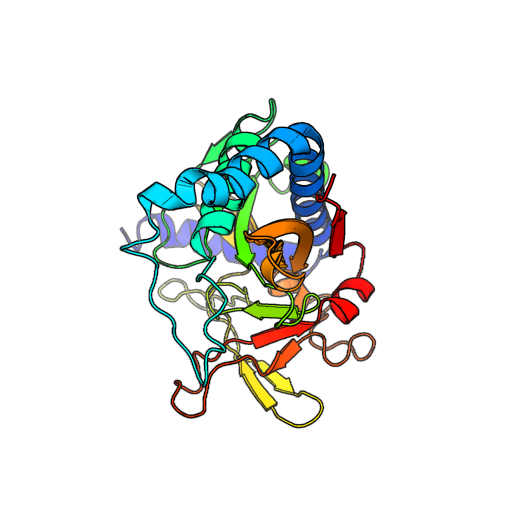32 C CA . ARG B 2 96 ? 70.368 -0.520 61.627 1.00 11.14 96 ARG A CA 1
ATOM 1133 C C . ARG B 2 96 ? 71.569 -0.825 62.536 1.00 11.75 96 ARG A C 1
ATOM 1134 O O . ARG B 2 96 ? 72.636 -1.224 62.064 1.00 11.87 96 ARG A O 1
ATOM 1142 N N . LEU B 2 97 ? 71.400 -0.632 63.837 1.00 11.98 97 LEU A N 1
ATOM 1143 C CA . LEU B 2 97 ? 72.489 -0.880 64.766 1.00 13.39 97 LEU A CA 1
ATOM 1144 C C . LEU B 2 97 ? 72.898 -2.342 64.813 1.00 13.48 97 LEU A C 1
ATOM 1145 O O . LEU B 2 97 ? 74.074 -2.640 65.011 1.00 15.49 97 LEU A O 1
ATOM 1150 N N . VAL B 2 98 ? 71.946 -3.255 64.645 1.00 12.43 98 VAL A N 1
ATOM 1151 C CA . VAL B 2 98 ? 72.282 -4.674 64.660 1.00 12.04 98 VAL A CA 1
ATOM 1152 C C . VAL B 2 98 ? 73.153 -4.989 63.435 1.00 12.69 98 VAL A C 1
ATOM 1153 O O . VAL B 2 98 ? 74.156 -5.698 63.535 1.00 11.99 98 VAL A O 1
ATOM 1157 N N . SER B 2 99 ? 72.774 -4.450 62.278 1.00 12.01 99 SER A N 1
ATOM 1158 C CA . SER B 2 99 ? 73.520 -4.686 61.045 1.00 12.19 99 SER A CA 1
ATOM 1159 C C . SER B 2 99 ? 74.924 -4.077 61.082 1.00 12.85 99 SER A C 1
ATOM 1160 O O . SER B 2 99 ? 75.822 -4.517 60.366 1.00 14.81 99 SER A O 1
ATOM 1163 N N . GLN B 2 100 ? 75.106 -3.065 61.922 1.00 12.28 100 GLN A N 1
ATOM 1164 C CA . GLN B 2 100 ? 76.396 -2.403 62.051 1.00 13.05 100 GLN A CA 1
ATOM 1165 C C . GLN B 2 100 ? 77.320 -3.197 62.968 1.00 13.99 100 GLN A C 1
ATOM 1166 O O . GLN B 2 100 ? 78.491 -2.884 63.100 1.00 14.28 100 GLN A O 1
ATOM 1172 N N . ARG B 2 101 ? 76.794 -4.228 63.612 1.00 16.67 101 ARG A N 1
ATOM 1173 C CA . ARG B 2 101 ? 77.636 -5.042 64.464 1.00 18.34 101 ARG A CA 1
ATOM 1174 C C . ARG B 2 101 ? 78.649 -5.671 63.517 1.00 19.33 101 ARG A C 1
ATOM 1175 O O . ARG B 2 101 ? 78.307 -6.129 62.425 1.00 18.28 101 ARG A O 1
ATOM 1183 N N . GLU B 2 102 ? 79.902 -5.655 63.945 1.00 21.91 102 GLU A N 1
ATOM 1184 C CA . GLU B 2 102 ? 81.016 -6.159 63.160 1.00 24.55 102 GLU A CA 1
ATOM 1185 C C . GLU B 2 102 ? 80.792 -7.489 62.437 1.00 25.97 102 GLU A C 1
ATOM 1186 O O . GLU B 2 102 ? 80.940 -7.588 61.210 1.00 28.62 102 GLU A O 1
ATOM 1188 N N . ASP B 2 103 ? 80.416 -8.494 63.211 1.00 23.92 103 ASP A N 1
ATOM 1189 C CA . ASP B 2 103 ? 80.227 -9.865 62.740 1.00 24.00 103 ASP A CA 1
ATOM 1190 C C . ASP B 2 103 ? 78.860 -10.227 62.172 1.00 21.08 103 ASP A C 1
ATOM 1191 O O . ASP B 2 103 ? 78.611 -11.392 61.838 1.00 21.31 103 ASP A O 1
ATOM 1196 N N . ILE B 2 104 ? 77.968 -9.255 62.070 1.00 17.36 104 ILE A N 1
ATOM 1197 C CA . ILE B 2 104 ? 76.635 -9.561 61.606 1.00 16.29 104 ILE A CA 1
ATOM 1198 C C . ILE B 2 104 ? 76.323 -9.036 60.207 1.00 16.13 104 ILE A C 1
ATOM 1199 O O . ILE B 2 104 ? 76.661 -7.909 59.870 1.00 15.94 104 ILE A O 1
ATOM 1204 N N . THR B 2 105 ? 75.707 -9.887 59.393 1.00 15.35 105 THR A N 1
ATOM 1205 C CA . THR B 2 105 ? 75.298 -9.505 58.058 1.00 15.33 105 THR A CA 1
ATOM 1206 C C . THR B 2 105 ? 73.772 -9.612 58.035 1.00 17.58 105 THR A C 1
ATOM 1207 O O . THR B 2 105 ? 73.182 -10.599 58.493 1.00 18.44 105 THR A O 1
ATOM 1211 N N . VAL B 2 106 ? 73.136 -8.582 57.502 1.00 16.10 106 VAL A N 1
ATOM 1212 C CA . VAL B 2 106 ? 71.690 -8.513 57.442 1.00 15.50 106 VAL A CA 1
ATOM 1213 C C . VAL B 2 106 ? 71.232 -8.592 55.983 1.00 16.72 106 VAL A C 1
ATOM 1214 O O . VAL B 2 106 ? 71.891 -8.020 55.107 1.00 16.79 106 VAL A O 1
ATOM 1218 N N . ARG B 2 107 ? 70.146 -9.328 55.718 1.00 15.28 107 ARG A N 1
ATOM 1219 C CA . ARG B 2 107 ? 69.576 -9.420 54.357 1.00 14.78 107 ARG A CA 1
ATOM 1220 C C . ARG B 2 107 ? 68.053 -9.282 54.456 1.00 12.27 107 ARG A C 1
ATOM 1221 O O . ARG B 2 107 ? 67.406 -10.021 55.190 1.00 11.80 107 ARG A O 1
ATOM 1229 N N . GLU B 2 108 ? 67.484 -8.313 53.745 1.00 12.16 108 GLU A N 1
ATOM 1230 C CA . GLU B 2 108 ? 66.035 -8.104 53.785 1.00 10.53 108 GLU A CA 1
ATOM 1231 C C . GLU B 2 108 ? 65.323 -9.003 52.794 1.00 8.31 108 GLU A C 1
ATOM 1232 O O . GLU B 2 108 ? 65.039 -8.601 51.688 1.00 12.06 108 GLU A O 1
ATOM 1238 N N . ILE B 2 109 ? 65.029 -10.228 53.195 1.00 9.48 109 ILE A N 1
ATOM 1239 C CA . ILE B 2 109 ? 64.358 -11.180 52.312 1.00 9.01 109 ILE A CA 1
ATOM 1240 C C . ILE B 2 109 ? 62.891 -10.815 52.136 1.00 10.23 109 ILE A C 1
ATOM 1241 O O . ILE B 2 109 ? 62.147 -10.675 53.109 1.00 12.49 109 ILE A O 1
ATOM 1246 N N . GLY B 2 110 ? 62.468 -10.666 50.891 1.00 10.15 110 GLY A N 1
ATOM 1247 C CA . GLY B 2 110 ? 61.086 -10.301 50.647 1.00 9.28 110 GLY A CA 1
ATOM 1248 C C . GLY B 2 110 ? 60.075 -11.337 51.116 1.00 10.19 110 GLY A C 1
ATOM 1249 O O . GLY B 2 110 ? 60.236 -12.527 50.858 1.00 11.29 110 GLY A O 1
ATOM 1250 N N . LEU B 2 111 ? 59.050 -10.865 51.825 1.00 11.91 111 LEU A N 1
ATOM 1251 C CA . LEU B 2 111 ? 57.937 -11.673 52.334 1.00 11.66 111 LEU A CA 1
ATOM 1252 C C . LEU B 2 111 ? 56.709 -10.745 52.295 1.00 12.83 111 LEU A C 1
ATOM 1253 O O . LEU B 2 111 ? 56.802 -9.556 52.635 1.00 11.23 111 LEU A O 1
ATOM 1258 N N . PRO B 2 112 ? 55.538 -11.283 51.894 1.00 13.22 112 PRO A N 1
ATOM 1259 C CA . PRO B 2 112 ? 54.319 -10.484 51.812 1.00 11.42 112 PRO A CA 1
ATOM 1260 C C . PRO B 2 112 ? 53.635 -10.180 53.146 1.00 12.37 112 PRO A C 1
ATOM 1261 O O . PRO B 2 112 ? 52.794 -9.285 53.209 1.00 10.41 112 PRO A O 1
ATOM 1265 N N . THR B 2 113 ? 53.973 -10.921 54.201 1.00 9.67 113 THR A N 1
ATOM 1266 C CA . THR B 2 113 ? 53.362 -10.701 55.512 1.00 9.38 113 THR A CA 1
ATOM 1267 C C . THR B 2 113 ? 54.377 -10.861 56.613 1.00 8.87 113 THR A C 1
ATOM 1268 O O . THR B 2 113 ? 55.460 -11.387 56.395 1.00 10.27 113 THR A O 1
ATOM 1272 N N . GLY B 2 114 ? 54.015 -10.416 57.808 1.00 9.54 114 GLY A N 1
ATOM 1273 C CA . GLY B 2 114 ? 54.916 -10.562 58.926 1.00 8.70 114 GLY A CA 1
ATOM 1274 C C . GLY B 2 114 ? 54.974 -9.343 59.805 1.00 9.34 114 GLY A C 1
ATOM 1275 O O . GLY B 2 114 ? 54.229 -8.380 59.585 1.00 9.91 114 GLY A O 1
ATOM 1276 N N . PRO B 2 115 ? 55.886 -9.344 60.798 1.00 10.45 115 PRO A N 1
ATOM 1277 C CA . PRO B 2 115 ? 56.102 -8.271 61.769 1.00 8.95 115 PRO A CA 1
ATOM 1278 C C . PRO B 2 115 ? 56.764 -6.987 61.228 1.00 9.11 115 PRO A C 1
ATOM 1279 O O . PRO B 2 115 ? 57.170 -6.921 60.070 1.00 12.97 115 PRO A O 1
ATOM 1283 N N . ASP B 2 116 ? 56.851 -5.973 62.083 1.00 8.78 116 ASP A N 1
ATOM 1284 C CA . ASP B 2 116 ? 57.450 -4.685 61.747 1.00 9.43 116 ASP A CA 1
ATOM 1285 C C . ASP B 2 116 ? 58.793 -4.830 61.058 1.00 10.45 116 ASP A C 1
ATOM 1286 O O . ASP B 2 116 ? 59.002 -4.283 59.979 1.00 13.09 116 ASP A O 1
ATOM 1291 N N . GLU B 2 117 ? 59.712 -5.558 61.687 1.00 12.52 117 GLU A N 1
ATOM 1292 C CA . GLU B 2 117 ? 61.049 -5.754 61.125 1.00 11.26 117 GLU A CA 1
ATOM 1293 C C . GLU B 2 117 ? 61.308 -7.224 60.812 1.00 11.85 117 GLU A C 1
ATOM 1294 O O . GLU B 2 117 ? 60.975 -8.110 61.608 1.00 12.24 117 GLU A O 1
ATOM 1300 N N . ARG B 2 118 ? 61.870 -7.484 59.633 1.00 12.20 118 ARG A N 1
ATOM 1301 C CA . ARG B 2 118 ? 62.215 -8.846 59.237 1.00 14.51 118 ARG A CA 1
ATOM 1302 C C . ARG B 2 118 ? 63.500 -8.854 58.414 1.00 16.22 118 ARG A C 1
ATOM 1303 O O . ARG B 2 118 ? 63.659 -8.072 57.472 1.00 17.26 118 ARG A O 1
ATOM 1311 N N . TYR B 2 119 ? 64.417 -9.743 58.776 1.00 14.65 119 TYR A N 1
ATOM 1312 C CA . TYR B 2 119 ? 65.665 -9.856 58.052 1.00 13.66 119 TYR A CA 1
ATOM 1313 C C . TYR B 2 119 ? 66.426 -11.094 58.449 1.00 13.05 119 TYR A C 1
ATOM 1314 O O . TYR B 2 119 ? 66.333 -11.557 59.592 1.00 11.18 119 TYR A O 1
ATOM 1323 N N . LEU B 2 120 ? 67.172 -11.618 57.478 1.00 13.12 120 LEU A N 1
ATOM 1324 C CA . LEU B 2 120 ? 68.032 -12.762 57.688 1.00 10.67 120 LEU A CA 1
ATOM 1325 C C . LEU B 2 120 ? 69.271 -12.221 58.410 1.00 12.70 120 LEU A C 1
ATOM 1326 O O . LEU B 2 120 ? 69.974 -11.336 57.892 1.00 14.13 120 LEU A O 1
ATOM 1331 N N . LEU B 2 121 ? 69.519 -12.708 59.622 1.00 13.46 121 LEU A N 1
ATOM 1332 C CA . LEU B 2 121 ? 70.710 -12.297 60.367 1.00 12.67 121 LEU A CA 1
ATOM 1333 C C . LEU B 2 121 ? 71.662 -13.510 60.261 1.00 13.74 121 LEU A C 1
ATOM 1334 O O . LEU B 2 121 ? 71.320 -14.651 60.629 1.00 13.52 121 LEU A O 1
ATOM 1339 N N . THR B 2 122 ? 72.842 -13.262 59.707 1.00 13.77 122 THR A N 1
ATOM 1340 C CA . THR B 2 122 ? 73.842 -14.292 59.500 1.00 12.49 122 THR A CA 1
ATOM 1341 C C . THR B 2 122 ? 75.097 -13.904 60.292 1.00 16.51 122 THR A C 1
ATOM 1342 O O . THR B 2 122 ? 75.498 -12.719 60.324 1.00 16.43 122 THR A O 1
ATOM 1346 N N . SER B 2 123 ? 75.713 -14.898 60.932 1.00 16.30 123 SER A N 1
ATOM 1347 C CA . SER B 2 123 ? 76.901 -14.641 61.735 1.00 18.07 123 SER A CA 1
ATOM 1348 C C . SER B 2 123 ? 77.578 -15.930 62.178 1.00 18.74 123 SER A C 1
ATOM 1349 O O . SER B 2 123 ? 76.912 -16.951 62.357 1.00 19.38 123 SER A O 1
ATOM 1352 N N . PRO B 2 124 ? 78.920 -15.914 62.322 1.00 19.24 124 PRO A N 1
ATOM 1353 C CA . PRO B 2 124 ? 79.661 -17.104 62.758 1.00 17.13 124 PRO A CA 1
ATOM 1354 C C . PRO B 2 124 ? 79.243 -17.525 64.160 1.00 18.52 124 PRO A C 1
ATOM 1355 O O . PRO B 2 124 ? 79.415 -18.686 64.530 1.00 20.99 124 PRO A O 1
ATOM 1359 N N . THR B 2 125 ? 78.697 -16.587 64.939 1.00 17.16 125 THR A N 1
ATOM 1360 C CA . THR B 2 125 ? 78.231 -16.904 66.292 1.00 17.72 125 THR A CA 1
ATOM 1361 C C . THR B 2 125 ? 77.077 -17.891 66.205 1.00 16.89 125 THR A C 1
ATOM 1362 O O . THR B 2 125 ? 76.978 -18.790 67.017 1.00 19.03 125 THR A O 1
ATOM 1366 N N . ILE B 2 126 ? 76.202 -17.729 65.218 1.00 15.87 126 ILE A N 1
ATOM 1367 C CA . ILE B 2 126 ? 75.081 -18.653 65.067 1.00 16.99 126 ILE A CA 1
ATOM 1368 C C . ILE B 2 126 ? 75.567 -20.029 64.613 1.00 16.88 126 ILE A C 1
ATOM 1369 O O . ILE B 2 126 ? 74.987 -21.046 64.975 1.00 18.51 126 ILE A O 1
ATOM 1374 N N . TYR B 2 127 ? 76.633 -20.051 63.812 1.00 17.25 127 TYR A N 1
ATOM 1375 C CA . TYR B 2 127 ? 77.199 -21.300 63.332 1.00 15.99 127 TYR A CA 1
ATOM 1376 C C . TYR B 2 127 ? 77.777 -22.115 64.498 1.00 16.36 127 TYR A C 1
ATOM 1377 O O . TYR B 2 127 ? 77.535 -23.311 64.567 1.00 16.07 127 TYR A O 1
ATOM 1386 N N . SER B 2 128 ? 78.529 -21.498 65.415 1.00 16.97 128 SER A N 1
ATOM 1387 C CA . SER B 2 128 ? 79.048 -22.280 66.540 1.00 19.57 128 SER A CA 1
ATOM 1388 C C . SER B 2 128 ? 77.906 -22.618 67.485 1.00 20.24 128 SER A C 1
ATOM 1389 O O . SER B 2 128 ? 77.792 -23.757 67.948 1.00 23.24 128 SER A O 1
ATOM 1392 N N . LEU B 2 129 ? 77.052 -21.636 67.759 1.00 18.06 129 LEU A N 1
ATOM 1393 C CA . LEU B 2 129 ? 75.912 -21.875 68.639 1.00 17.69 129 LEU A CA 1
ATOM 1394 C C . LEU B 2 129 ? 75.102 -23.089 68.187 1.00 16.20 129 LEU A C 1
ATOM 1395 O O . LEU B 2 129 ? 74.665 -23.880 69.003 1.00 19.65 129 LEU A O 1
ATOM 1400 N N . THR B 2 130 ? 74.882 -23.222 66.889 1.00 14.62 130 THR A N 1
ATOM 1401 C CA . THR B 2 130 ? 74.120 -24.352 66.389 1.00 15.39 130 THR A CA 1
ATOM 1402 C C . THR B 2 130 ? 75.028 -25.499 65.961 1.00 14.85 130 THR A C 1
ATOM 1403 O O . THR B 2 130 ? 74.611 -26.417 65.251 1.00 14.56 130 THR A O 1
ATOM 1407 N N . ASN B 2 131 ? 76.265 -25.449 66.438 1.00 14.87 131 ASN A N 1
ATOM 1408 C CA . ASN B 2 131 ? 77.266 -26.454 66.112 1.00 14.90 131 ASN A CA 1
ATOM 1409 C C . ASN B 2 131 ? 77.250 -26.823 64.647 1.00 15.71 131 ASN A C 1
ATOM 1410 O O . ASN B 2 131 ? 77.225 -28.009 64.302 1.00 15.67 131 ASN A O 1
ATOM 1415 N N . GLY B 2 132 ? 77.254 -25.807 63.785 1.00 13.56 132 GLY A N 1
ATOM 1416 C CA . GLY B 2 132 ? 77.284 -26.053 62.351 1.00 13.48 132 GLY A CA 1
ATOM 1417 C C . GLY B 2 132 ? 75.970 -26.282 61.623 1.00 13.75 132 GLY A C 1
ATOM 1418 O O . GLY B 2 132 ? 75.953 -26.356 60.380 1.00 13.40 132 GLY A O 1
ATOM 1419 N N . PHE B 2 133 ? 74.871 -26.393 62.373 1.00 14.60 133 PHE A N 1
ATOM 1420 C CA . PHE B 2 133 ? 73.553 -26.598 61.762 1.00 14.76 133 PHE A CA 1
ATOM 1421 C C . PHE B 2 133 ? 73.286 -25.470 60.749 1.00 15.54 133 PHE A C 1
ATOM 1422 O O . PHE B 2 133 ? 72.969 -25.712 59.582 1.00 16.43 133 PHE A O 1
ATOM 1430 N N . THR B 2 134 ? 73.415 -24.231 61.200 1.00 17.29 134 THR A N 1
ATOM 1431 C CA . THR B 2 134 ? 73.254 -23.095 60.298 1.00 16.05 134 THR A CA 1
ATOM 1432 C C . THR B 2 134 ? 73.980 -21.880 60.851 1.00 16.80 134 THR A C 1
ATOM 1433 O O . THR B 2 134 ? 74.375 -21.861 62.033 1.00 14.97 134 THR A O 1
ATOM 1437 N N . ASP B 2 135 ? 74.185 -20.885 59.989 1.00 17.80 135 ASP A N 1
ATOM 1438 C CA . ASP B 2 135 ? 74.838 -19.648 60.408 1.00 18.30 135 ASP A CA 1
ATOM 1439 C C . ASP B 2 135 ? 73.856 -18.477 60.309 1.00 16.79 135 ASP A C 1
ATOM 1440 O O . ASP B 2 135 ? 74.231 -17.323 60.521 1.00 17.62 135 ASP A O 1
ATOM 1445 N N . SER B 2 136 ? 72.597 -18.789 60.009 1.00 14.02 136 SER A N 1
ATOM 1446 C CA . SER B 2 136 ? 71.573 -17.768 59.838 1.00 13.92 136 SER A CA 1
ATOM 1447 C C . SER B 2 136 ? 70.258 -18.000 60.573 1.00 15.55 136 SER A C 1
ATOM 1448 O O . SER B 2 136 ? 69.897 -19.131 60.917 1.00 16.80 136 SER A O 1
ATOM 1451 N N . ILE B 2 137 ? 69.541 -16.904 60.802 1.00 13.69 137 ILE A N 1
ATOM 1452 C CA . ILE B 2 137 ? 68.223 -16.962 61.407 1.00 11.76 137 ILE A CA 1
ATOM 1453 C C . ILE B 2 137 ? 67.420 -15.836 60.760 1.00 12.15 137 ILE A C 1
ATOM 1454 O O . ILE B 2 137 ? 67.974 -14.867 60.207 1.00 8.64 137 ILE A O 1
ATOM 1459 N N . MET B 2 138 ? 66.109 -15.993 60.808 1.00 11.23 138 MET A N 1
ATOM 1460 C CA . MET B 2 138 ? 65.212 -14.997 60.273 1.00 10.62 138 MET A CA 1
ATOM 1461 C C . MET B 2 138 ? 64.691 -14.228 61.477 1.00 12.35 138 MET A C 1
ATOM 1462 O O . MET B 2 138 ? 63.880 -14.743 62.263 1.00 12.72 138 MET A O 1
ATOM 1467 N N . MET B 2 139 ? 65.180 -13.008 61.646 1.00 11.53 139 MET A N 1
ATOM 1468 C CA . MET B 2 139 ? 64.738 -12.170 62.744 1.00 12.01 139 MET A CA 1
ATOM 1469 C C . MET B 2 139 ? 63.340 -11.611 62.433 1.00 12.46 139 MET A C 1
ATOM 1470 O O . MET B 2 139 ? 63.100 -11.060 61.357 1.00 10.67 139 MET A O 1
ATOM 1475 N N . PHE B 2 140 ? 62.422 -11.804 63.380 1.00 13.07 140 PHE A N 1
ATOM 1476 C CA . PHE B 2 140 ? 61.026 -11.341 63.287 1.00 11.60 140 PHE A CA 1
ATOM 1477 C C . PHE B 2 140 ? 60.825 -10.484 64.537 1.00 11.82 140 PHE A C 1
ATOM 1478 O O . PHE B 2 140 ? 60.586 -10.998 65.630 1.00 12.78 140 PHE A O 1
ATOM 1486 N N . VAL B 2 141 ? 60.948 -9.171 64.373 1.00 12.81 141 VAL A N 1
ATOM 1487 C CA . VAL B 2 141 ? 60.843 -8.248 65.502 1.00 11.39 141 VAL A CA 1
ATOM 1488 C C . VAL B 2 141 ? 59.680 -7.296 65.339 1.00 11.30 141 VAL A C 1
ATOM 1489 O O . VAL B 2 141 ? 59.512 -6.654 64.308 1.00 9.44 141 VAL A O 1
ATOM 1493 N N . ASP B 2 142 ? 58.859 -7.206 66.366 1.00 12.46 142 ASP A N 1
ATOM 1494 C CA . ASP B 2 142 ? 57.743 -6.288 66.292 1.00 12.36 142 ASP A CA 1
ATOM 1495 C C . ASP B 2 142 ? 57.747 -5.376 67.525 1.00 9.61 142 ASP A C 1
ATOM 1496 O O . ASP B 2 142 ? 57.963 -5.832 68.643 1.00 8.74 142 ASP A O 1
ATOM 1501 N N . ILE B 2 143 ? 57.540 -4.085 67.282 1.00 8.93 143 ILE A N 1
ATOM 1502 C CA . ILE B 2 143 ? 57.507 -3.055 68.313 1.00 9.60 143 ILE A CA 1
ATOM 1503 C C . ILE B 2 143 ? 56.078 -2.881 68.830 1.00 11.46 143 ILE A C 1
ATOM 1504 O O . ILE B 2 143 ? 55.153 -2.650 68.044 1.00 12.57 143 ILE A O 1
ATOM 1509 N N . LYS B 2 144 ? 55.901 -2.974 70.143 1.00 11.11 144 LYS A N 1
ATOM 1510 C CA . LYS B 2 144 ? 54.581 -2.831 70.758 1.00 12.47 144 LYS A CA 1
ATOM 1511 C C . LYS B 2 144 ? 54.686 -1.760 71.858 1.00 11.61 144 LYS A C 1
ATOM 1512 O O . LYS B 2 144 ? 55.141 -2.044 72.954 1.00 12.70 144 LYS A O 1
ATOM 1518 N N . SER B 2 145 ? 54.262 -0.537 71.559 1.00 11.54 145 SER A N 1
ATOM 1519 C CA . SER B 2 145 ? 54.325 0.548 72.520 1.00 10.59 145 SER A CA 1
ATOM 1520 C C . SER B 2 145 ? 53.065 0.653 73.371 1.00 11.29 145 SER A C 1
ATOM 1521 O O . SER B 2 145 ? 51.961 0.402 72.885 1.00 12.96 145 SER A O 1
ATOM 1524 N N . VAL B 2 146 ? 53.232 1.013 74.642 1.00 10.79 146 VAL A N 1
ATOM 1525 C CA . VAL B 2 146 ? 52.083 1.211 75.534 1.00 12.35 146 VAL A CA 1
ATOM 1526 C C . VAL B 2 146 ? 52.346 2.421 76.414 1.00 13.95 146 VAL A C 1
ATOM 1527 O O . VAL B 2 146 ? 53.495 2.819 76.611 1.00 16.24 146 VAL A O 1
ATOM 1531 N N . GLY B 2 147 ? 51.268 3.002 76.932 1.00 14.27 147 GLY A N 1
ATOM 1532 C CA . GLY B 2 147 ? 51.375 4.139 77.832 1.00 13.45 147 GLY A CA 1
ATOM 1533 C C . GLY B 2 147 ? 50.970 3.677 79.222 1.00 13.43 147 GLY A C 1
ATOM 1534 O O . GLY B 2 147 ? 50.796 2.473 79.449 1.00 13.88 147 GLY A O 1
ATOM 1535 N N . PRO B 2 148 ? 50.786 4.60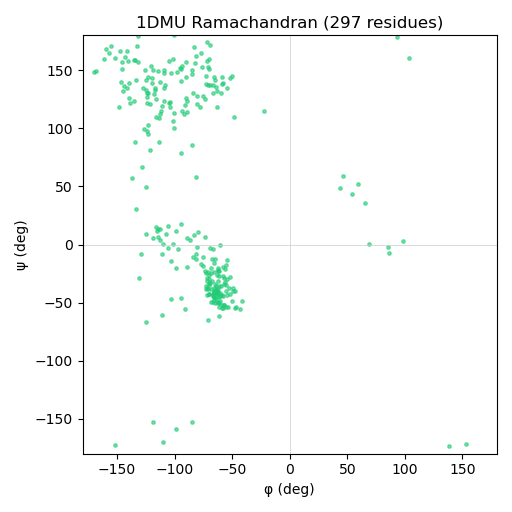0 80.174 1.00 11.73 148 PRO A N 1
ATOM 1536 C CA . PRO B 2 148 ? 50.399 4.219 81.537 1.00 13.35 148 PRO A CA 1
ATOM 1537 C C . PRO B 2 148 ? 48.971 3.676 81.673 1.00 14.87 148 PRO A C 1
ATOM 1538 O O . PRO B 2 148 ? 48.546 3.256 82.763 1.00 14.11 148 PRO A O 1
ATOM 1542 N N . ARG B 2 149 ? 48.239 3.675 80.563 1.00 14.83 149 ARG A N 1
ATOM 1543 C CA . ARG B 2 149 ? 46.847 3.222 80.577 1.00 14.97 149 ARG A CA 1
ATOM 1544 C C . ARG B 2 149 ? 46.573 1.859 79.920 1.00 14.99 149 ARG A C 1
ATOM 1545 O O . ARG B 2 149 ? 45.422 1.483 79.713 1.00 16.06 149 ARG A O 1
ATOM 1553 N N . ASP B 2 150 ? 47.637 1.140 79.573 1.00 14.29 150 ASP A N 1
ATOM 1554 C CA . ASP B 2 150 ? 47.509 -0.209 79.046 1.00 14.11 150 ASP A CA 1
ATOM 1555 C C . ASP B 2 150 ? 48.556 -1.026 79.786 1.00 16.82 150 ASP A C 1
ATOM 1556 O O . ASP B 2 150 ? 49.528 -0.487 80.323 1.00 17.14 150 ASP A O 1
ATOM 1561 N N . SER B 2 151 ? 48.350 -2.334 79.813 1.00 19.17 151 SER A N 1
ATOM 1562 C CA . SER B 2 151 ? 49.228 -3.239 80.536 1.00 18.20 151 SER A CA 1
ATOM 1563 C C . SER B 2 151 ? 50.625 -3.336 79.981 1.00 18.83 151 SER A C 1
ATOM 1564 O O . SER B 2 151 ? 50.821 -3.547 78.790 1.00 17.66 151 SER A O 1
ATOM 1567 N N . ASP B 2 152 ? 51.603 -3.195 80.860 1.00 19.43 152 ASP A N 1
ATOM 1568 C CA . ASP B 2 152 ? 52.997 -3.304 80.468 1.00 23.86 152 ASP A CA 1
ATOM 1569 C C . ASP B 2 152 ? 53.467 -4.767 80.570 1.00 24.36 152 ASP A C 1
ATOM 1570 O O . ASP B 2 152 ? 54.645 -5.051 80.377 1.00 25.60 152 ASP A O 1
ATOM 1575 N N . TYR B 2 153 ? 52.554 -5.691 80.865 1.00 22.14 153 TYR A N 1
ATOM 1576 C CA . TYR B 2 153 ? 52.942 -7.078 81.021 1.00 21.34 153 TYR A CA 1
ATOM 1577 C C . TYR B 2 153 ? 52.383 -8.085 80.030 1.00 20.01 153 TYR A C 1
ATOM 1578 O O . TYR B 2 153 ? 52.442 -9.298 80.272 1.00 18.70 153 TYR A O 1
ATOM 1587 N N . ASP B 2 154 ? 51.832 -7.601 78.921 1.00 18.86 154 ASP A N 1
ATOM 1588 C CA . ASP B 2 154 ? 51.323 -8.511 77.893 1.00 17.12 154 ASP A CA 1
ATOM 1589 C C . ASP B 2 154 ? 51.816 -8.128 76.500 1.00 15.34 154 ASP A C 1
ATOM 1590 O O . ASP B 2 154 ? 52.566 -7.176 76.323 1.00 15.13 154 ASP A O 1
ATOM 1595 N N . LEU B 2 155 ? 51.413 -8.914 75.523 1.00 13.57 155 LEU A N 1
ATOM 1596 C CA . LEU B 2 155 ? 51.749 -8.675 74.133 1.00 11.97 155 LEU A CA 1
ATOM 1597 C C . LEU B 2 155 ? 50.495 -9.121 73.431 1.00 10.20 155 LEU A C 1
ATOM 1598 O O . LEU B 2 155 ? 49.935 -10.153 73.792 1.00 10.09 155 LEU A O 1
ATOM 1603 N N . VAL B 2 156 ? 50.027 -8.358 72.451 1.00 10.56 156 VAL A N 1
ATOM 1604 C CA . VAL B 2 156 ? 48.840 -8.776 71.708 1.00 8.66 156 VAL A CA 1
ATOM 1605 C C . VAL B 2 156 ? 49.359 -9.046 70.298 1.00 11.23 156 VAL A C 1
ATOM 1606 O O . VAL B 2 156 ? 49.709 -8.111 69.567 1.00 12.51 156 VAL A O 1
ATOM 1610 N N . LEU B 2 157 ? 49.408 -10.327 69.927 1.00 12.02 157 LEU A N 1
ATOM 1611 C CA . LEU B 2 157 ? 49.969 -10.716 68.644 1.00 13.74 157 LEU A CA 1
ATOM 1612 C C . LEU B 2 157 ? 49.020 -11.192 67.562 1.00 14.77 157 LEU A C 1
ATOM 1613 O O . LEU B 2 157 ? 48.111 -11.976 67.808 1.00 16.54 157 LEU A O 1
ATOM 1618 N N . SER B 2 158 ? 49.272 -10.717 66.349 1.00 14.42 158 SER A N 1
ATOM 1619 C CA . SER B 2 158 ? 48.501 -11.124 65.191 1.00 13.31 158 SER A CA 1
ATOM 1620 C C . SER B 2 158 ? 49.050 -12.450 64.677 1.00 11.72 158 SER A C 1
ATOM 1621 O O . SER B 2 158 ? 50.208 -12.819 64.949 1.00 8.89 158 SER A O 1
ATOM 1624 N N . PRO B 2 159 ? 48.205 -13.201 63.961 1.00 11.38 159 PRO A N 1
ATOM 1625 C CA . PRO B 2 159 ? 48.548 -14.494 63.365 1.00 10.84 159 PRO A CA 1
ATOM 1626 C C . PRO B 2 159 ? 49.885 -14.414 62.624 1.00 12.47 159 PRO A C 1
ATOM 1627 O O . PRO B 2 159 ? 50.684 -15.340 62.670 1.00 13.71 159 PRO A O 1
ATOM 1631 N N . ASN B 2 160 ? 50.101 -13.300 61.926 1.00 13.47 160 ASN A N 1
ATOM 1632 C CA . ASN B 2 160 ? 51.325 -13.068 61.152 1.00 14.28 160 ASN A CA 1
ATOM 1633 C C . ASN B 2 160 ? 52.540 -12.762 62.037 1.00 14.02 160 ASN A C 1
ATOM 1634 O O . ASN B 2 160 ? 53.606 -12.446 61.536 1.00 15.13 160 ASN A O 1
ATOM 1639 N N . GLN B 2 161 ? 52.383 -12.865 63.351 1.00 13.64 161 GLN A N 1
ATOM 1640 C CA . GLN B 2 161 ? 53.483 -12.587 64.265 1.00 13.09 161 GLN A CA 1
ATOM 1641 C C . GLN B 2 161 ? 53.869 -13.810 65.116 1.00 12.73 161 GLN A C 1
ATOM 1642 O O . GLN B 2 161 ? 54.727 -13.726 65.995 1.00 12.24 161 GLN A O 1
ATOM 1648 N N . VAL B 2 162 ? 53.237 -14.946 64.824 1.00 13.03 162 VAL A N 1
ATOM 1649 C CA . VAL B 2 162 ? 53.478 -16.199 65.542 1.00 11.11 162 VAL A CA 1
ATOM 1650 C C . VAL B 2 162 ? 53.652 -17.352 64.552 1.00 11.53 162 VAL A C 1
ATOM 1651 O O . VAL B 2 162 ? 52.968 -17.393 63.532 1.00 11.17 162 VAL A O 1
ATOM 1655 N N . SER B 2 163 ? 54.566 -18.284 64.831 1.00 12.66 163 SER A N 1
ATOM 1656 C CA . SER B 2 163 ? 54.720 -19.446 63.939 1.00 14.67 163 SER A CA 1
ATOM 1657 C C . SER B 2 163 ? 54.018 -20.687 64.558 1.00 15.71 163 SER A C 1
ATOM 1658 O O . SER B 2 163 ? 53.761 -20.725 65.768 1.00 15.68 163 SER A O 1
ATOM 1661 N N . GLY B 2 164 ? 53.692 -21.681 63.730 1.00 15.70 164 GLY A N 1
ATOM 1662 C CA . GLY B 2 164 ? 53.037 -22.889 64.220 1.00 15.66 164 GLY A CA 1
ATOM 1663 C C . GLY B 2 164 ? 53.872 -24.146 63.984 1.00 16.97 164 GLY A C 1
ATOM 1664 O O . GLY B 2 164 ? 55.094 -24.061 63.916 1.00 16.92 164 GLY A O 1
ATOM 1665 N N . ASN B 2 165 ? 53.225 -25.310 63.858 1.00 16.06 165 ASN A N 1
ATOM 1666 C CA . ASN B 2 165 ? 53.935 -26.571 63.614 1.00 15.68 165 ASN A CA 1
ATOM 1667 C C . ASN B 2 165 ? 54.478 -26.659 62.187 1.00 15.17 165 ASN A C 1
ATOM 1668 O O . ASN B 2 165 ? 55.431 -27.390 61.924 1.00 15.24 165 ASN A O 1
ATOM 1673 N N . GLY B 2 166 ? 53.846 -25.920 61.279 1.00 15.13 166 GLY A N 1
ATOM 1674 C CA . GLY B 2 166 ? 54.258 -25.856 59.884 1.00 15.93 166 GLY A CA 1
ATOM 1675 C C . GLY B 2 166 ? 54.403 -27.141 59.095 1.00 18.31 166 GLY A C 1
ATOM 1676 O O . GLY B 2 166 ? 55.366 -27.310 58.345 1.00 18.69 166 GLY A O 1
ATOM 1677 N N . ASP B 2 167 ? 53.454 -28.056 59.232 1.00 20.61 167 ASP A N 1
ATOM 1678 C CA . ASP B 2 167 ? 53.537 -29.296 58.473 1.00 19.96 167 ASP A CA 1
ATOM 1679 C C . ASP B 2 167 ? 53.412 -28.963 56.995 1.00 17.97 167 ASP A C 1
ATOM 1680 O O . ASP B 2 167 ? 52.655 -28.083 56.620 1.00 15.26 167 ASP A O 1
ATOM 1685 N N . TRP B 2 168 ? 54.177 -29.664 56.167 1.00 16.65 168 TRP A N 1
ATOM 1686 C CA . TRP B 2 168 ? 54.149 -29.477 54.723 1.00 18.06 168 TRP A CA 1
ATOM 1687 C C . TRP B 2 168 ? 54.096 -30.907 54.175 1.00 19.87 168 TRP A C 1
ATOM 1688 O O . TRP B 2 168 ? 55.122 -31.529 53.910 1.00 20.97 168 TRP A O 1
ATOM 1699 N N . ALA B 2 169 ? 52.880 -31.424 54.034 1.00 20.95 169 ALA A N 1
ATOM 1700 C CA . ALA B 2 169 ? 52.653 -32.791 53.572 1.00 24.58 169 ALA A CA 1
ATOM 1701 C C . ALA B 2 169 ? 53.157 -33.105 52.169 1.00 26.83 169 ALA A C 1
ATOM 1702 O O . ALA B 2 169 ? 54.027 -33.976 51.996 1.00 27.03 169 ALA A O 1
ATOM 1704 N N . GLN B 2 170 ? 52.603 -32.403 51.176 1.00 27.98 170 GLN A N 1
ATOM 1705 C CA . GLN B 2 170 ? 52.960 -32.618 49.776 1.00 28.01 170 GLN A CA 1
ATOM 1706 C C . GLN B 2 170 ? 53.665 -31.433 49.132 1.00 26.30 170 GLN A C 1
ATOM 1707 O O . GLN B 2 170 ? 53.405 -30.284 49.474 1.00 25.89 170 GLN A O 1
ATOM 1713 N N . LEU B 2 171 ? 54.533 -31.737 48.174 1.00 24.19 171 LEU A N 1
ATOM 1714 C CA . LEU B 2 171 ? 55.315 -30.744 47.441 1.00 21.80 171 LEU A CA 1
ATOM 1715 C C . LEU B 2 171 ? 54.508 -29.624 46.779 1.00 20.65 171 LEU A C 1
ATOM 1716 O O . LEU B 2 171 ? 54.802 -28.451 46.987 1.00 20.18 171 LEU A O 1
ATOM 1721 N N . GLU B 2 172 ? 53.515 -29.978 45.968 1.00 19.35 172 GLU A N 1
ATOM 1722 C CA . GLU B 2 172 ? 52.709 -28.960 45.309 1.00 19.76 172 GLU A CA 1
ATOM 1723 C C . GLU B 2 172 ? 51.901 -28.183 46.346 1.00 18.15 172 GLU A C 1
ATOM 1724 O O . GLU B 2 172 ? 51.203 -27.226 46.012 1.00 18.98 172 GLU A O 1
ATOM 1726 N N . GLY B 2 173 ? 52.000 -28.611 47.601 1.00 17.81 173 GLY A N 1
ATOM 1727 C CA . GLY B 2 173 ? 51.295 -27.935 48.681 1.00 16.62 173 GLY A CA 1
ATOM 1728 C C . GLY B 2 173 ? 52.233 -26.985 49.423 1.00 14.71 173 GLY A C 1
ATOM 1729 O O . GLY B 2 173 ? 53.262 -26.582 48.884 1.00 13.99 173 GLY A O 1
ATOM 1730 N N . GLY B 2 174 ? 51.895 -26.639 50.660 1.00 12.39 174 GLY A N 1
ATOM 1731 C CA . GLY B 2 174 ? 52.738 -25.736 51.430 1.00 13.79 174 GLY A CA 1
ATOM 1732 C C . GLY B 2 174 ? 52.652 -25.938 52.932 1.00 13.17 174 GLY A C 1
ATOM 1733 O O . GLY B 2 174 ? 52.038 -26.894 53.396 1.00 14.97 174 GLY A O 1
ATOM 1734 N N . ILE B 2 175 ? 53.266 -25.049 53.705 1.00 12.62 175 ILE A N 1
ATOM 1735 C CA . ILE B 2 175 ? 53.210 -25.206 55.141 1.00 11.44 175 ILE A CA 1
ATOM 1736 C C . ILE B 2 175 ? 51.823 -24.855 55.648 1.00 13.38 175 ILE A C 1
ATOM 1737 O O . ILE B 2 175 ? 51.145 -23.975 55.107 1.00 12.47 175 ILE A O 1
ATOM 1742 N N . GLN B 2 176 ? 51.400 -25.576 56.679 1.00 14.01 176 GLN A N 1
ATOM 1743 C CA . GLN B 2 176 ? 50.108 -25.345 57.296 1.00 16.85 176 GLN A CA 1
ATOM 1744 C C . GLN B 2 176 ? 50.295 -25.469 58.791 1.00 17.41 176 GLN A C 1
ATOM 1745 O O . GLN B 2 176 ? 51.034 -26.352 59.268 1.00 18.10 176 GLN A O 1
ATOM 1751 N N . ASN B 2 177 ? 49.646 -24.575 59.531 1.00 17.04 177 ASN A N 1
ATOM 1752 C CA . ASN B 2 177 ? 49.713 -24.586 60.995 1.00 16.89 177 ASN A CA 1
ATOM 1753 C C . ASN B 2 177 ? 48.348 -25.038 61.514 1.00 16.41 177 ASN A C 1
ATOM 1754 O O . ASN B 2 177 ? 47.322 -24.812 60.863 1.00 17.21 177 ASN A O 1
ATOM 1759 N N . ASN B 2 178 ? 48.327 -25.685 62.672 1.00 16.64 178 ASN A N 1
ATOM 1760 C CA . ASN B 2 178 ? 47.059 -26.131 63.236 1.00 18.00 178 ASN A CA 1
ATOM 1761 C C . ASN B 2 178 ? 46.449 -24.990 64.001 1.00 17.61 178 ASN A C 1
ATOM 1762 O O . ASN B 2 178 ? 47.164 -24.155 64.553 1.00 17.59 178 ASN A O 1
ATOM 1767 N N . GLN B 2 179 ? 45.125 -24.973 64.041 1.00 15.89 179 GLN A N 1
ATOM 1768 C CA . GLN B 2 179 ? 44.411 -23.963 64.770 1.00 16.67 179 GLN A CA 1
ATOM 1769 C C . GLN B 2 179 ? 44.689 -24.310 66.192 1.00 15.48 179 GLN A C 1
ATOM 1770 O O . GLN B 2 179 ? 44.939 -25.460 66.498 1.00 16.60 179 GLN A O 1
ATOM 1776 N N . GLN B 2 180 ? 44.696 -23.313 67.056 1.00 16.01 180 GLN A N 1
ATOM 1777 C CA . GLN B 2 180 ? 44.934 -23.547 68.471 1.00 16.11 180 GLN A CA 1
ATOM 1778 C C . GLN B 2 180 ? 43.767 -22.953 69.235 1.00 16.33 180 GLN A C 1
ATOM 1779 O O . GLN B 2 180 ? 43.249 -21.897 68.870 1.00 15.26 180 GLN A O 1
ATOM 1785 N N . THR B 2 181 ? 43.350 -23.640 70.291 1.00 16.30 181 THR A N 1
ATOM 1786 C CA . THR B 2 181 ? 42.263 -23.142 71.113 1.00 17.37 181 THR A CA 1
ATOM 1787 C C . THR B 2 181 ? 42.868 -22.518 72.347 1.00 16.98 181 THR A C 1
ATOM 1788 O O . THR B 2 181 ? 43.464 -23.199 73.174 1.00 17.96 181 THR A O 1
ATOM 1792 N N . ILE B 2 182 ? 42.715 -21.207 72.454 1.00 17.53 182 ILE A N 1
ATOM 1793 C CA . ILE B 2 182 ? 43.242 -20.469 73.575 1.00 16.32 182 ILE A CA 1
ATOM 1794 C C . ILE B 2 182 ? 42.175 -20.416 74.652 1.00 18.17 182 ILE A C 1
ATOM 1795 O O . ILE B 2 182 ? 41.074 -19.910 74.436 1.00 18.14 182 ILE A O 1
ATOM 1800 N N . GLN B 2 183 ? 42.507 -20.953 75.818 1.00 20.05 183 GLN A N 1
ATOM 1801 C CA . GLN B 2 183 ? 41.590 -20.969 76.945 1.00 21.12 183 GLN A CA 1
ATOM 1802 C C . GLN B 2 183 ? 42.116 -20.057 78.053 1.00 21.02 183 GLN A C 1
ATOM 1803 O O . GLN B 2 183 ? 43.154 -20.321 78.656 1.00 21.83 183 GLN A O 1
ATOM 1809 N N . GLY B 2 184 ? 41.407 -18.963 78.297 1.00 22.17 184 GLY A N 1
ATOM 1810 C CA . GLY B 2 184 ? 41.807 -18.041 79.342 1.00 22.24 184 GLY A CA 1
ATOM 1811 C C . GLY B 2 184 ? 40.949 -18.304 80.566 1.00 23.40 184 GLY A C 1
ATOM 1812 O O . GLY B 2 184 ? 40.081 -19.174 80.529 1.00 23.57 184 GLY A O 1
ATOM 1813 N N . PRO B 2 185 ? 41.150 -17.559 81.663 1.00 23.31 185 PRO A N 1
ATOM 1814 C CA . PRO B 2 185 ? 40.359 -17.766 82.882 1.00 23.56 185 PRO A CA 1
ATOM 1815 C C . PRO B 2 185 ? 38.853 -17.519 82.766 1.00 24.15 185 PRO A C 1
ATOM 1816 O O . PRO B 2 185 ? 38.079 -18.024 83.581 1.00 25.25 185 PRO A O 1
ATOM 1820 N N . ARG B 2 186 ? 38.425 -16.737 81.782 1.00 23.96 186 ARG A N 1
ATOM 1821 C CA . ARG B 2 186 ? 37.000 -16.435 81.660 1.00 25.14 186 ARG A CA 1
ATOM 1822 C C . ARG B 2 186 ? 36.472 -16.654 80.242 1.00 26.65 186 ARG A C 1
ATOM 1823 O O . ARG B 2 186 ? 35.291 -16.971 80.035 1.00 27.52 186 ARG A O 1
ATOM 1825 N N . SER B 2 187 ? 37.347 -16.490 79.257 1.00 25.30 187 SER A N 1
ATOM 1826 C CA . SER B 2 187 ? 36.936 -16.672 77.877 1.00 22.74 187 SER A CA 1
ATOM 1827 C C . SER B 2 187 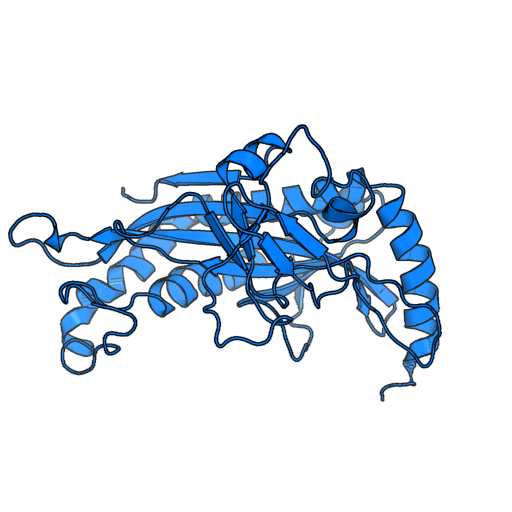? 37.922 -17.541 77.076 1.00 21.91 187 SER A C 1
ATOM 1828 O O . SER B 2 187 ? 39.014 -17.873 77.551 1.00 20.30 187 SER A O 1
ATOM 1831 N N . SER B 2 188 ? 37.536 -17.914 75.862 1.00 20.68 188 SER A N 1
ATOM 1832 C CA . SER B 2 188 ? 38.405 -18.724 75.018 1.00 20.71 188 SER A CA 1
ATOM 1833 C C . SER B 2 188 ? 38.263 -18.283 73.572 1.00 19.34 188 SER A C 1
ATOM 1834 O O . SER B 2 188 ? 37.290 -17.626 73.210 1.00 19.56 188 SER A O 1
ATOM 1837 N N . GLN B 2 189 ? 39.235 -18.630 72.744 1.00 16.43 189 GLN A N 1
ATOM 1838 C CA . GLN B 2 189 ? 39.187 -18.242 71.341 1.00 15.76 189 GLN A CA 1
ATOM 1839 C C . GLN B 2 189 ? 40.098 -19.137 70.524 1.00 14.48 189 GLN A C 1
ATOM 1840 O O . GLN B 2 189 ? 40.922 -19.870 71.054 1.00 14.90 189 GLN A O 1
ATOM 1846 N N . ILE B 2 190 ? 39.958 -19.055 69.217 1.00 14.91 190 ILE A N 1
ATOM 1847 C CA . ILE B 2 190 ? 40.849 -19.800 68.356 1.00 16.34 190 ILE A CA 1
ATOM 1848 C C . ILE B 2 190 ? 41.990 -18.858 67.979 1.00 17.56 190 ILE A C 1
ATOM 1849 O O . ILE B 2 190 ? 41.832 -17.633 67.973 1.00 16.86 190 ILE A O 1
ATOM 1854 N N . PHE B 2 191 ? 43.159 -19.422 67.730 1.00 17.90 191 PHE A N 1
ATOM 1855 C CA . PHE B 2 191 ? 44.272 -18.619 67.255 1.00 17.00 191 PHE A CA 1
ATOM 1856 C C . PHE B 2 191 ? 44.987 -19.439 66.196 1.00 15.35 191 PHE A C 1
ATOM 1857 O O . PHE B 2 191 ? 45.354 -20.593 66.431 1.00 15.90 191 PHE A O 1
ATOM 1865 N N . LEU B 2 192 ? 45.166 -18.859 65.025 1.00 12.33 192 LEU A N 1
ATOM 1866 C CA . LEU B 2 192 ? 45.839 -19.590 63.986 1.00 11.93 192 LEU A CA 1
ATOM 1867 C C . LEU B 2 192 ? 47.075 -18.845 63.458 1.00 12.49 192 LEU A C 1
ATOM 1868 O O . LEU B 2 192 ? 46.956 -17.890 62.686 1.00 9.62 192 LEU A O 1
ATOM 1873 N N . PRO B 2 193 ? 48.278 -19.281 63.885 1.00 13.82 193 PRO A N 1
ATOM 1874 C CA . PRO B 2 193 ? 49.546 -18.680 63.456 1.00 11.19 193 PRO A CA 1
ATOM 1875 C C . PRO B 2 193 ? 49.709 -18.945 61.962 1.00 11.26 193 PRO A C 1
ATOM 1876 O O . PRO B 2 193 ? 49.334 -20.005 61.475 1.00 10.38 193 PRO A O 1
ATOM 1880 N N . THR B 2 194 ? 50.278 -17.993 61.237 1.00 11.66 194 THR A N 1
ATOM 1881 C CA . THR B 2 194 ? 50.450 -18.133 59.798 1.00 9.88 194 THR A CA 1
ATOM 1882 C C . THR B 2 194 ? 51.910 -18.280 59.391 1.00 10.25 194 THR A C 1
ATOM 1883 O O . THR B 2 194 ? 52.209 -18.546 58.228 1.00 9.57 194 THR A O 1
ATOM 1887 N N . ILE B 2 195 ? 52.819 -18.093 60.340 1.00 9.65 195 ILE A N 1
ATOM 1888 C CA . ILE B 2 195 ? 54.226 -18.150 60.005 1.00 10.05 195 ILE A CA 1
ATOM 1889 C C . ILE B 2 195 ? 54.806 -19.539 60.249 1.00 9.22 195 ILE A C 1
ATOM 1890 O O . ILE B 2 195 ? 54.428 -20.199 61.194 1.00 10.10 195 ILE A O 1
ATOM 1895 N N . PRO B 2 196 ? 55.693 -20.016 59.352 1.00 10.66 196 PRO A N 1
ATOM 1896 C CA . PRO B 2 196 ? 56.327 -21.333 59.495 1.00 9.44 196 PRO A CA 1
ATOM 1897 C C . PRO B 2 196 ? 57.408 -21.237 60.569 1.00 9.80 196 PRO A C 1
ATOM 1898 O O . PRO B 2 196 ? 57.950 -20.160 60.799 1.00 13.84 196 PRO A O 1
ATOM 1902 N N . PRO B 2 197 ? 57.721 -22.344 61.262 1.00 11.08 197 PRO A N 1
ATOM 1903 C CA . PRO B 2 197 ? 58.767 -22.276 62.295 1.00 9.79 197 PRO A CA 1
ATOM 1904 C C . PRO B 2 197 ? 60.190 -21.991 61.776 1.00 10.34 197 PRO A C 1
ATOM 1905 O O . PRO B 2 197 ? 61.083 -21.633 62.548 1.00 13.42 197 PRO A O 1
ATOM 1909 N N . LEU B 2 198 ? 60.399 -22.150 60.475 1.00 9.95 198 LEU A N 1
ATOM 1910 C CA . LEU B 2 198 ? 61.698 -21.880 59.865 1.00 9.83 198 LEU A CA 1
ATOM 1911 C C . LEU B 2 198 ? 61.469 -21.712 58.382 1.00 9.47 198 LEU A C 1
ATOM 1912 O O . LEU B 2 198 ? 60.451 -22.152 57.865 1.00 12.24 198 LEU A O 1
ATOM 1917 N N . TYR B 2 199 ? 62.411 -21.068 57.704 1.00 8.87 199 TYR A N 1
ATOM 1918 C CA . TYR B 2 199 ? 62.344 -20.877 56.262 1.00 8.19 199 TYR A CA 1
ATOM 1919 C C . TYR B 2 199 ? 63.571 -21.533 55.640 1.00 8.24 199 TYR A C 1
ATOM 1920 O O . TYR B 2 199 ? 64.612 -21.673 56.290 1.00 8.42 199 TYR A O 1
ATOM 1929 N N . ILE B 2 200 ? 63.445 -21.946 54.388 1.00 9.08 200 ILE A N 1
ATOM 1930 C CA . ILE B 2 200 ? 64.598 -22.459 53.639 1.00 10.88 200 ILE A CA 1
ATOM 1931 C C . ILE B 2 200 ? 64.594 -21.548 52.407 1.00 10.83 200 ILE A C 1
ATOM 1932 O O . ILE B 2 200 ? 63.580 -21.457 51.711 1.00 10.25 200 ILE A O 1
ATOM 1937 N N . LEU B 2 201 ? 65.691 -20.829 52.170 1.00 10.40 201 LEU A N 1
ATOM 1938 C CA . LEU B 2 201 ? 65.742 -19.948 51.010 1.00 11.15 201 LEU A CA 1
ATOM 1939 C C . LEU B 2 201 ? 66.084 -20.719 49.740 1.00 11.86 201 LEU A C 1
ATOM 1940 O O . LEU B 2 201 ? 66.581 -21.841 49.802 1.00 13.95 201 LEU A O 1
ATOM 1945 N N . SER B 2 202 ? 65.805 -20.123 48.586 1.00 12.07 202 SER A N 1
ATOM 1946 C CA . SER B 2 202 ? 66.075 -20.765 47.312 1.00 12.86 202 SER A CA 1
ATOM 1947 C C . SER B 2 202 ? 67.529 -21.235 47.133 1.00 15.44 202 SER A C 1
ATOM 1948 O O . SER B 2 202 ? 67.831 -22.005 46.220 1.00 15.87 202 SER A O 1
ATOM 1951 N N . ASP B 2 203 ? 68.435 -20.780 47.991 1.00 16.07 203 ASP A N 1
ATOM 1952 C CA . ASP B 2 203 ? 69.820 -21.213 47.871 1.00 15.94 203 ASP A CA 1
ATOM 1953 C C . ASP B 2 203 ? 70.177 -22.224 48.966 1.00 15.96 203 ASP A C 1
ATOM 1954 O O . ASP B 2 203 ? 71.352 -22.490 49.232 1.00 18.05 203 ASP A O 1
ATOM 1959 N N . GLY B 2 204 ? 69.151 -22.779 49.601 1.00 12.66 204 GLY A N 1
ATOM 1960 C CA . GLY B 2 204 ? 69.366 -23.778 50.624 1.00 10.29 204 GLY A CA 1
ATOM 1961 C C . GLY B 2 204 ? 69.626 -23.240 52.012 1.00 10.94 204 GLY A C 1
ATOM 1962 O O . GLY B 2 204 ? 69.779 -24.028 52.936 1.00 11.97 204 GLY A O 1
ATOM 1963 N N . THR B 2 205 ? 69.686 -21.919 52.181 1.00 10.96 205 THR A N 1
ATOM 1964 C CA . THR B 2 205 ? 69.937 -21.359 53.506 1.00 11.45 205 THR A CA 1
ATOM 1965 C C . THR B 2 205 ? 68.867 -21.764 54.503 1.00 11.50 205 THR A C 1
ATOM 1966 O O . THR B 2 205 ? 67.680 -21.626 54.233 1.00 11.81 205 THR A O 1
ATOM 1970 N N . ILE B 2 206 ? 69.302 -22.251 55.659 1.00 13.21 206 ILE A N 1
ATOM 1971 C CA . ILE B 2 206 ? 68.397 -22.676 56.714 1.00 11.61 206 ILE A CA 1
ATOM 1972 C C . ILE B 2 206 ? 68.213 -21.493 57.655 1.00 12.79 206 ILE A C 1
ATOM 1973 O O . ILE B 2 206 ? 69.163 -21.055 58.310 1.00 11.37 206 ILE A O 1
ATOM 1978 N N . ALA B 2 207 ? 66.987 -20.971 57.716 1.00 13.56 207 ALA A N 1
ATOM 1979 C CA . ALA B 2 207 ? 66.689 -19.814 58.565 1.00 13.45 207 ALA A CA 1
ATOM 1980 C C . ALA B 2 207 ? 65.607 -20.018 59.635 1.00 13.30 207 ALA A C 1
ATOM 1981 O O . ALA B 2 207 ? 64.436 -19.664 59.434 1.00 14.53 207 ALA A O 1
ATOM 1983 N N . PRO B 2 208 ? 65.977 -20.619 60.780 1.00 11.94 208 PRO A N 1
ATOM 1984 C CA . PRO B 2 208 ? 64.957 -20.799 61.812 1.00 9.81 208 PRO A CA 1
ATOM 1985 C C . PRO B 2 208 ? 64.433 -19.404 62.172 1.00 13.29 208 PRO A C 1
ATOM 1986 O O . PRO B 2 208 ? 65.192 -18.431 62.191 1.00 14.63 208 PRO A O 1
ATOM 1990 N N . VAL B 2 209 ? 63.141 -19.300 62.456 1.00 15.14 209 VAL A N 1
ATOM 1991 C CA . VAL B 2 209 ? 62.551 -18.012 62.814 1.00 15.16 209 VAL A CA 1
ATOM 1992 C C . VAL B 2 209 ? 62.718 -17.655 64.291 1.00 13.58 209 VAL A C 1
ATOM 1993 O O . VAL B 2 209 ? 62.422 -18.453 65.170 1.00 15.07 209 VAL A O 1
ATOM 1997 N N . VAL B 2 210 ? 63.197 -16.445 64.555 1.00 13.34 210 VAL A N 1
ATOM 1998 C CA . VAL B 2 210 ? 63.386 -15.974 65.922 1.00 9.53 210 VAL A CA 1
ATOM 1999 C C . VAL B 2 210 ? 62.445 -14.776 66.133 1.00 11.73 210 VAL A C 1
ATOM 2000 O O . VAL B 2 210 ? 62.653 -13.707 65.551 1.00 11.46 210 VAL A O 1
ATOM 2004 N N . HIS B 2 211 ? 61.411 -14.980 66.955 1.00 11.41 211 HIS A N 1
ATOM 2005 C CA . HIS B 2 211 ? 60.406 -13.958 67.255 1.00 11.62 211 HIS A CA 1
ATOM 2006 C C . HIS B 2 211 ? 60.746 -13.141 68.487 1.00 12.80 211 HIS A C 1
ATOM 2007 O O . HIS B 2 211 ? 60.703 -13.644 69.621 1.00 12.74 211 HIS A O 1
ATOM 2014 N N . LEU B 2 212 ? 61.048 -11.867 68.265 1.00 11.63 212 LEU A N 1
ATOM 2015 C CA . LEU B 2 212 ? 61.385 -10.986 69.364 1.00 11.58 212 LEU A CA 1
ATOM 2016 C C . LEU B 2 212 ? 60.394 -9.827 69.419 1.00 11.78 212 LEU A C 1
ATOM 2017 O O . LEU B 2 212 ? 59.914 -9.342 68.396 1.00 16.34 212 LEU A O 1
ATOM 2022 N N . PHE B 2 213 ? 60.056 -9.406 70.620 1.00 10.86 213 PHE A N 1
ATOM 2023 C CA . PHE B 2 213 ? 59.145 -8.294 70.763 1.00 11.53 213 PHE A CA 1
ATOM 2024 C C . PHE B 2 213 ? 59.808 -7.212 71.583 1.00 11.85 213 PHE A C 1
ATOM 2025 O O . PHE B 2 213 ? 60.405 -7.492 72.617 1.00 13.46 213 PHE A O 1
ATOM 2033 N N . ILE B 2 214 ? 59.751 -5.988 71.065 1.00 11.21 214 ILE A N 1
ATOM 2034 C CA . ILE B 2 214 ? 60.315 -4.831 71.741 1.00 11.14 214 ILE A CA 1
ATOM 2035 C C . ILE B 2 214 ? 59.142 -3.963 72.180 1.00 10.07 214 ILE A C 1
ATOM 2036 O O . ILE B 2 214 ? 58.345 -3.484 71.370 1.00 7.86 214 ILE A O 1
ATOM 2041 N N . LYS B 2 215 ? 59.038 -3.763 73.480 1.00 9.70 215 LYS A N 1
ATOM 2042 C CA . LYS B 2 215 ? 57.942 -3.004 74.022 1.00 8.90 215 LYS A CA 1
ATOM 2043 C C . LYS B 2 215 ? 58.324 -1.674 74.671 1.00 11.12 215 LYS A C 1
ATOM 2044 O O . LYS B 2 215 ? 58.611 -1.611 75.867 1.00 10.61 215 LYS A O 1
ATOM 2050 N N . PRO B 2 216 ? 58.372 -0.596 73.862 1.00 9.48 216 PRO A N 1
ATOM 2051 C CA . PRO B 2 216 ? 58.713 0.691 74.460 1.00 12.68 216 PRO A CA 1
ATOM 2052 C C . PRO B 2 216 ? 57.551 1.138 75.350 1.00 13.36 216 PRO A C 1
ATOM 2053 O O . PRO B 2 216 ? 56.380 0.999 74.987 1.00 14.48 216 PRO A O 1
ATOM 2057 N N . ILE B 2 217 ? 57.877 1.658 76.524 1.00 12.89 217 ILE A N 1
ATOM 2058 C CA . ILE B 2 217 ? 56.861 2.126 77.441 1.00 11.73 217 ILE A CA 1
ATOM 2059 C C . ILE B 2 217 ? 57.126 3.589 77.709 1.00 11.22 217 ILE A C 1
ATOM 2060 O O . ILE B 2 217 ? 58.202 3.961 78.159 1.00 12.93 217 ILE A O 1
ATOM 2065 N N . TYR B 2 218 ? 56.149 4.431 77.400 1.00 11.51 218 TYR A N 1
ATOM 2066 C CA . TYR B 2 218 ? 56.315 5.849 77.634 1.00 11.05 218 TYR A CA 1
ATOM 2067 C C . TYR B 2 218 ? 55.523 6.269 78.852 1.00 12.61 218 TYR A C 1
ATOM 2068 O O . TYR B 2 218 ? 54.588 5.584 79.283 1.00 12.30 218 TYR A O 1
ATOM 2077 N N . ALA B 2 219 ? 55.952 7.389 79.420 1.00 13.77 219 ALA A N 1
ATOM 2078 C CA . ALA B 2 219 ? 55.310 7.981 80.568 1.00 15.14 219 ALA A CA 1
ATOM 2079 C C . ALA B 2 219 ? 54.494 9.159 80.042 1.00 16.61 219 ALA A C 1
ATOM 2080 O O . ALA B 2 219 ? 54.876 9.787 79.051 1.00 18.08 219 ALA A O 1
ATOM 2082 N N . MET B 2 220 ? 53.364 9.444 80.684 1.00 17.22 220 MET A N 1
ATOM 2083 C CA . MET B 2 220 ? 52.546 10.591 80.283 1.00 18.57 220 MET A CA 1
ATOM 2084 C C . MET B 2 220 ? 52.862 11.707 81.262 1.00 19.76 220 MET A C 1
ATOM 2085 O O . MET B 2 220 ? 52.331 11.704 82.385 1.00 17.72 220 MET A O 1
ATOM 2090 N N . ARG B 2 221 ? 53.722 12.644 80.843 1.00 18.99 221 ARG A N 1
ATOM 2091 C CA . ARG B 2 221 ? 54.130 13.759 81.706 1.00 22.29 221 ARG A CA 1
ATOM 2092 C C . ARG B 2 221 ? 52.954 14.624 82.156 1.00 22.07 221 ARG A C 1
ATOM 2093 O O . ARG B 2 221 ? 52.924 15.119 83.270 1.00 22.77 221 ARG A O 1
ATOM 2101 N N . SER B 2 222 ? 51.990 14.793 81.268 1.00 23.30 222 SER A N 1
ATOM 2102 C CA . SER B 2 222 ? 50.801 15.586 81.541 1.00 24.70 222 SER A CA 1
ATOM 2103 C C . SER B 2 222 ? 50.052 15.063 82.754 1.00 26.49 222 SER A C 1
ATOM 2104 O O . SER B 2 222 ? 49.235 15.777 83.323 1.00 28.23 222 SER A O 1
ATOM 2107 N N . LEU B 2 223 ? 50.298 13.813 83.140 1.00 28.12 223 LEU A N 1
ATOM 2108 C CA . LEU B 2 223 ? 49.613 13.268 84.306 1.00 28.77 223 LEU A CA 1
ATOM 2109 C C . LEU B 2 223 ? 50.069 14.051 85.535 1.00 31.32 223 LEU A C 1
ATOM 2110 O O . LEU B 2 223 ? 49.481 13.936 86.608 1.00 33.00 223 LEU A O 1
ATOM 2115 N N . THR B 2 224 ? 51.127 14.846 85.363 1.00 33.57 224 THR A N 1
ATOM 2116 C CA . THR B 2 224 ? 51.670 15.689 86.432 1.00 34.30 224 THR A CA 1
ATOM 2117 C C . THR B 2 224 ? 51.386 17.136 86.030 1.00 36.42 224 THR A C 1
ATOM 2118 O O . THR B 2 224 ? 51.898 17.631 85.015 1.00 36.55 224 THR A O 1
ATOM 2120 N N . LYS B 2 225 ? 50.544 17.790 86.829 1.00 37.48 225 LYS A N 1
ATOM 2121 C CA . LYS B 2 225 ? 50.120 19.180 86.624 1.00 37.03 225 LYS A CA 1
ATOM 2122 C C . LYS B 2 225 ? 51.048 20.065 85.784 1.00 35.21 225 LYS A C 1
ATOM 2123 O O . LYS B 2 225 ? 52.186 20.344 86.169 1.00 32.73 225 LYS A O 1
ATOM 2125 N N . GLY B 2 226 ? 50.541 20.488 84.628 1.00 36.23 226 GLY A N 1
ATOM 2126 C CA . GLY B 2 226 ? 51.277 21.383 83.744 1.00 36.93 226 GLY A CA 1
ATOM 2127 C C . GLY B 2 226 ? 52.520 20.892 83.015 1.00 36.74 226 GLY A C 1
ATOM 2128 O O . GLY B 2 226 ? 53.152 21.674 82.290 1.00 38.14 226 GLY A O 1
ATOM 2129 N N . ASP B 2 227 ? 52.906 19.631 83.201 1.00 34.82 227 ASP A N 1
ATOM 2130 C CA . ASP B 2 227 ? 54.073 19.115 82.481 1.00 30.96 227 ASP A CA 1
ATOM 2131 C C . ASP B 2 227 ? 53.567 18.522 81.155 1.00 27.74 227 ASP A C 1
ATOM 2132 O O . ASP B 2 227 ? 52.399 18.156 81.046 1.00 27.94 227 ASP A O 1
ATOM 2137 N N . THR B 2 228 ? 54.425 18.416 80.147 1.00 24.78 228 THR A N 1
ATOM 2138 C CA . THR B 2 228 ? 53.968 17.913 78.854 1.00 21.07 228 THR A CA 1
ATOM 2139 C C . THR B 2 228 ? 54.901 16.902 78.221 1.00 19.35 228 THR A C 1
ATOM 2140 O O . THR B 2 228 ? 56.082 16.849 78.539 1.00 19.21 228 THR A O 1
ATOM 2144 N N . GLY B 2 229 ? 54.348 16.109 77.303 1.00 18.12 229 GLY A N 1
ATOM 2145 C CA . GLY B 2 229 ? 55.123 15.111 76.584 1.00 14.90 229 GLY A CA 1
ATOM 2146 C C . GLY B 2 229 ? 54.948 13.664 77.008 1.00 13.54 229 GLY A C 1
ATOM 2147 O O . GLY B 2 229 ? 54.498 13.354 78.108 1.00 13.23 229 GLY A O 1
ATOM 2148 N N . GLN B 2 230 ? 55.326 12.768 76.105 1.00 13.10 230 GLN A N 1
ATOM 2149 C CA . GLN B 2 230 ? 55.258 11.328 76.332 1.00 12.74 230 GLN A CA 1
ATOM 2150 C C . GLN B 2 230 ? 56.683 10.809 76.119 1.00 12.83 230 GLN A C 1
ATOM 2151 O O . GLN B 2 230 ? 57.105 10.529 74.994 1.00 13.69 230 GLN A O 1
ATOM 2157 N N . SER B 2 231 ? 57.414 10.689 77.221 1.00 12.65 231 SER A N 1
ATOM 2158 C CA . SER B 2 231 ? 58.815 10.293 77.199 1.00 12.20 231 SER A CA 1
ATOM 2159 C C . SER B 2 231 ? 59.120 8.802 77.380 1.00 12.89 231 SER A C 1
ATOM 2160 O O . SER B 2 231 ? 58.355 8.074 78.000 1.00 13.25 231 SER A O 1
ATOM 2163 N N . LEU B 2 232 ? 60.256 8.362 76.841 1.00 12.32 232 LEU A N 1
ATOM 2164 C CA . LEU B 2 232 ? 60.676 6.958 76.951 1.00 12.79 232 LEU A CA 1
ATOM 2165 C C . LEU B 2 232 ? 60.913 6.612 78.428 1.00 12.98 232 LEU A C 1
ATOM 2166 O O . LEU B 2 232 ? 61.770 7.198 79.091 1.00 14.46 232 LEU A O 1
ATOM 2171 N N . TYR B 2 233 ? 60.149 5.657 78.940 1.00 12.40 233 TYR A N 1
ATOM 2172 C CA . TYR B 2 233 ? 60.264 5.277 80.336 1.00 13.51 233 TYR A CA 1
ATOM 2173 C C . TYR B 2 233 ? 61.027 3.959 80.523 1.00 12.58 233 TYR A C 1
ATOM 2174 O O . TYR B 2 233 ? 61.921 3.869 81.362 1.00 12.31 233 TYR A O 1
ATOM 2183 N N . LYS B 2 234 ? 60.673 2.950 79.731 1.00 10.55 234 LYS A N 1
ATOM 2184 C CA . LYS B 2 234 ? 61.324 1.645 79.781 1.00 13.16 234 LYS A CA 1
ATOM 2185 C C . LYS B 2 234 ? 61.160 0.963 78.464 1.00 12.67 234 LYS A C 1
ATOM 2186 O O . LYS B 2 234 ? 60.421 1.421 77.606 1.00 15.66 234 LYS A O 1
ATOM 2192 N N . ILE B 2 235 ? 61.867 -0.145 78.311 1.00 13.07 235 ILE A N 1
ATOM 2193 C CA . ILE B 2 235 ? 61.741 -0.967 77.114 1.00 13.40 235 ILE A CA 1
ATOM 2194 C C . ILE B 2 235 ? 61.734 -2.437 77.561 1.00 15.05 235 ILE A C 1
ATOM 2195 O O . ILE B 2 235 ? 62.649 -2.891 78.253 1.00 16.40 235 ILE A O 1
ATOM 2200 N N . LYS B 2 236 ? 60.684 -3.174 77.228 1.00 12.38 236 LYS A N 1
ATOM 2201 C CA . LYS B 2 236 ? 60.700 -4.571 77.593 1.00 12.33 236 LYS A CA 1
ATOM 2202 C C . LYS B 2 236 ? 61.134 -5.318 76.367 1.00 11.76 236 LYS A C 1
ATOM 2203 O O . LYS B 2 236 ? 60.888 -4.888 75.240 1.00 9.70 236 LYS A O 1
ATOM 2209 N N . LEU B 2 237 ? 61.818 -6.427 76.598 1.00 12.65 237 LEU A N 1
ATOM 2210 C CA . LEU B 2 237 ? 62.285 -7.275 75.521 1.00 14.49 237 LEU A CA 1
ATOM 2211 C C . LEU B 2 237 ? 61.734 -8.663 75.833 1.00 13.08 237 LEU A C 1
ATOM 2212 O O . LEU B 2 237 ? 61.817 -9.130 76.957 1.00 13.05 237 LEU A O 1
ATOM 2217 N N . ALA B 2 238 ? 61.150 -9.318 74.844 1.00 13.28 238 ALA A N 1
ATOM 2218 C CA . ALA B 2 238 ? 60.593 -10.639 75.076 1.00 12.17 238 ALA A CA 1
ATOM 2219 C C . ALA B 2 238 ? 60.829 -11.548 73.902 1.00 11.51 238 ALA A C 1
ATOM 2220 O O . ALA B 2 238 ? 60.637 -11.163 72.746 1.00 10.23 238 ALA A O 1
ATOM 2222 N N . SER B 2 239 ? 61.257 -12.760 74.218 1.00 12.62 239 SER A N 1
ATOM 2223 C CA . SER B 2 239 ? 61.494 -13.786 73.213 1.00 14.05 239 SER A CA 1
ATOM 2224 C C . SER B 2 239 ? 60.331 -14.780 73.273 1.00 13.63 239 SER A C 1
ATOM 2225 O O . SER B 2 239 ? 60.099 -15.412 74.312 1.00 13.62 239 SER A O 1
ATOM 2228 N N . VAL B 2 240 ? 59.586 -14.908 72.179 1.00 12.69 240 VAL A N 1
ATOM 2229 C CA . VAL B 2 240 ? 58.499 -15.881 72.162 1.00 11.61 240 VAL A CA 1
ATOM 2230 C C . VAL B 2 240 ? 58.927 -17.095 71.343 1.00 11.00 240 VAL A C 1
ATOM 2231 O O . VAL B 2 240 ? 59.310 -16.983 70.173 1.00 12.25 240 VAL A O 1
ATOM 2235 N N . PRO B 2 241 ? 58.894 -18.282 71.955 1.00 10.50 241 PRO A N 1
ATOM 2236 C CA . PRO B 2 241 ? 59.293 -19.483 71.224 1.00 11.26 241 PRO A CA 1
ATOM 2237 C C . PRO B 2 241 ? 58.628 -19.640 69.860 1.00 12.42 241 PRO A C 1
ATOM 2238 O O . PRO B 2 241 ? 57.470 -19.274 69.678 1.00 12.47 241 PRO A O 1
ATOM 2242 N N . ASN B 2 242 ? 59.371 -20.187 68.903 1.00 13.78 242 ASN A N 1
ATOM 2243 C CA . ASN B 2 242 ? 58.814 -20.417 67.579 1.00 14.64 242 ASN A CA 1
ATOM 2244 C C . ASN B 2 242 ? 57.779 -21.533 67.737 1.00 14.19 242 ASN A C 1
ATOM 2245 O O . ASN B 2 242 ? 57.683 -22.148 68.801 1.00 14.12 242 ASN A O 1
ATOM 2250 N N . GLY B 2 243 ? 57.018 -21.780 66.679 1.00 12.81 243 GLY A N 1
ATOM 2251 C CA . GLY B 2 243 ? 55.973 -22.787 66.698 1.00 15.46 243 GLY A CA 1
ATOM 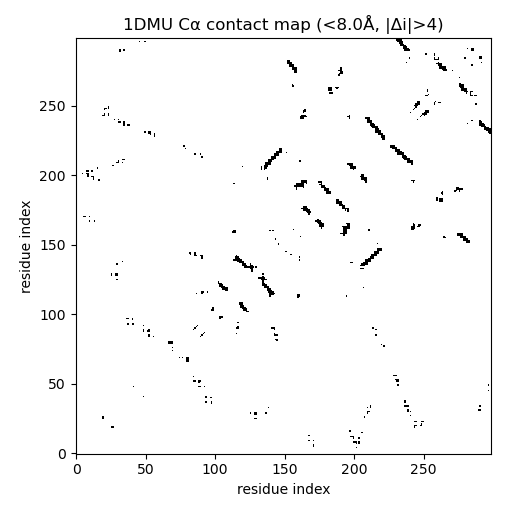2252 C C . GLY B 2 243 ? 56.332 -24.199 67.142 1.00 15.37 243 GLY A C 1
ATOM 2253 O O . GLY B 2 243 ? 55.526 -24.865 67.795 1.00 13.36 243 GLY A O 1
ATOM 2254 N N . LEU B 2 244 ? 57.521 -24.673 66.783 1.00 14.98 244 LEU A N 1
ATOM 2255 C CA . LEU B 2 244 ? 57.924 -26.019 67.182 1.00 16.39 244 LEU A CA 1
ATOM 2256 C C . LEU B 2 244 ? 58.043 -26.098 68.708 1.00 15.31 244 LEU A C 1
ATOM 2257 O O . LEU B 2 244 ? 57.617 -27.074 69.328 1.00 15.62 244 LEU A O 1
ATOM 2262 N N . GLY B 2 245 ? 58.609 -25.061 69.313 1.00 15.69 245 GLY A N 1
ATOM 2263 C CA . GLY B 2 245 ? 58.757 -25.075 70.754 1.00 17.00 245 GLY A CA 1
ATOM 2264 C C . GLY B 2 245 ? 57.435 -24.898 71.492 1.00 18.23 245 GLY A C 1
ATOM 2265 O O . GLY B 2 245 ? 57.210 -25.523 72.529 1.00 18.43 245 GLY A O 1
ATOM 2266 N N . LEU B 2 246 ? 56.560 -24.049 70.957 1.00 17.77 246 LEU A N 1
ATOM 2267 C CA . LEU B 2 246 ? 55.272 -23.769 71.576 1.00 15.89 246 LEU A CA 1
ATOM 2268 C C . LEU B 2 246 ? 54.326 -24.949 71.541 1.00 16.23 246 LEU A C 1
ATOM 2269 O O . LEU B 2 246 ? 53.747 -25.316 72.564 1.00 20.34 246 LEU A O 1
ATOM 2274 N N . PHE B 2 247 ? 54.177 -25.548 70.365 1.00 15.53 247 PHE A N 1
ATOM 2275 C CA . PHE B 2 247 ? 53.242 -26.654 70.183 1.00 15.69 247 PHE A CA 1
ATOM 2276 C C . PHE B 2 247 ? 53.773 -28.061 69.954 1.00 16.50 247 PHE A C 1
ATOM 2277 O O . PHE B 2 247 ? 52.971 -28.978 69.794 1.00 18.51 247 PHE A O 1
ATOM 2285 N N . CYS B 2 248 ? 55.092 -28.256 69.925 1.00 17.55 248 CYS A N 1
ATOM 2286 C CA . CYS B 2 248 ? 55.639 -29.595 69.673 1.00 17.10 248 CYS A CA 1
ATOM 2287 C C . CYS B 2 248 ? 56.599 -30.080 70.752 1.00 16.51 248 CYS A C 1
ATOM 2288 O O . CYS B 2 248 ? 56.319 -31.040 71.458 1.00 15.59 248 CYS A O 1
ATOM 2291 N N . ASN B 2 249 ? 57.741 -29.425 70.871 1.00 15.25 249 ASN A N 1
ATOM 2292 C CA . ASN B 2 249 ? 58.736 -29.820 71.849 1.00 15.19 249 ASN A CA 1
ATOM 2293 C C . ASN B 2 249 ? 59.491 -28.581 72.310 1.00 14.36 249 ASN A C 1
ATOM 2294 O O . ASN B 2 249 ? 60.193 -27.962 71.535 1.00 16.58 249 ASN A O 1
ATOM 2299 N N . PRO B 2 250 ? 59.437 -28.227 73.601 1.00 13.88 250 PRO A N 1
ATOM 2300 C CA . PRO B 2 250 ? 58.753 -28.867 74.722 1.00 14.03 250 PRO A CA 1
ATOM 2301 C C . PRO B 2 250 ? 57.252 -28.596 74.851 1.00 15.50 250 PRO A C 1
ATOM 2302 O O . PRO B 2 250 ? 56.663 -28.943 75.870 1.00 18.81 250 PRO A O 1
ATOM 2306 N N . GLY B 2 251 ? 56.636 -27.997 73.832 1.00 15.57 251 GLY A N 1
ATOM 2307 C CA . GLY B 2 251 ? 55.209 -27.689 73.882 1.00 15.44 251 GLY A CA 1
ATOM 2308 C C . GLY B 2 251 ? 54.807 -26.766 75.031 1.00 15.30 251 GLY A C 1
ATOM 2309 O O . GLY B 2 251 ? 53.897 -27.084 75.791 1.00 15.03 251 GLY A O 1
ATOM 2310 N N . TYR B 2 252 ? 55.477 -25.618 75.156 1.00 16.00 252 TYR A N 1
ATOM 2311 C CA . TYR B 2 252 ? 55.172 -24.676 76.231 1.00 15.57 252 TYR A CA 1
ATOM 2312 C C . TYR B 2 252 ? 53.699 -24.263 76.246 1.00 14.53 252 TYR A C 1
ATOM 2313 O O . TYR B 2 252 ? 53.142 -24.018 77.316 1.00 14.31 252 TYR A O 1
ATOM 2322 N N . ALA B 2 253 ? 53.083 -24.152 75.069 1.00 14.17 253 ALA A N 1
ATOM 2323 C CA . ALA B 2 253 ? 51.683 -23.737 74.992 1.00 16.79 253 ALA A CA 1
ATOM 2324 C C . ALA B 2 253 ? 50.733 -24.705 75.719 1.00 20.57 253 ALA A C 1
ATOM 2325 O O . ALA B 2 253 ? 49.629 -24.307 76.134 1.00 22.62 253 ALA A O 1
ATOM 2327 N N . PHE B 2 254 ? 51.165 -25.961 75.891 1.00 20.00 254 PHE A N 1
ATOM 2328 C CA . PHE B 2 254 ? 50.345 -26.976 76.550 1.00 19.05 254 PHE A CA 1
ATOM 2329 C C . PHE B 2 254 ? 50.878 -27.453 77.891 1.00 20.90 254 PHE A C 1
ATOM 2330 O O . PHE B 2 254 ? 50.408 -28.461 78.407 1.00 23.57 254 PHE A O 1
ATOM 2338 N N . ASP B 2 255 ? 51.850 -26.748 78.458 1.00 20.55 255 ASP A N 1
ATOM 2339 C CA . ASP B 2 255 ? 52.439 -27.155 79.729 1.00 19.06 255 ASP A CA 1
ATOM 2340 C C . ASP B 2 255 ? 51.685 -26.550 80.926 1.00 20.05 255 ASP A C 1
ATOM 2341 O O . ASP B 2 255 ? 51.553 -25.330 81.045 1.00 20.42 255 ASP A O 1
ATOM 2346 N N . SER B 2 256 ? 51.202 -27.405 81.822 1.00 19.88 256 SER A N 1
ATOM 2347 C CA . SER B 2 256 ? 50.447 -26.940 82.977 1.00 21.01 256 SER A CA 1
ATOM 2348 C C . SER B 2 256 ? 51.300 -26.050 83.864 1.00 22.97 256 SER A C 1
ATOM 2349 O O . SER B 2 256 ? 50.765 -25.263 84.665 1.00 25.26 256 SER A O 1
ATOM 2352 N N . ALA B 2 257 ? 52.623 -26.157 83.733 1.00 20.54 257 ALA A N 1
ATOM 2353 C CA . ALA B 2 257 ? 53.490 -25.318 84.549 1.00 19.72 257 ALA A CA 1
ATOM 2354 C C . ALA B 2 257 ? 53.344 -23.860 84.117 1.00 20.30 257 ALA A C 1
ATOM 2355 O O . ALA B 2 257 ? 53.653 -22.948 84.881 1.00 21.41 257 ALA A O 1
ATOM 2357 N N . TYR B 2 258 ? 52.850 -23.656 82.892 1.00 19.81 258 TYR A N 1
ATOM 2358 C CA . TYR B 2 258 ? 52.682 -22.318 82.326 1.00 17.31 258 TYR A CA 1
ATOM 2359 C C . TYR B 2 258 ? 51.255 -22.019 81.855 1.00 17.05 258 TYR A C 1
ATOM 2360 O O . TYR B 2 258 ? 51.049 -21.547 80.734 1.00 16.90 258 TYR A O 1
ATOM 2369 N N . LYS B 2 259 ? 50.271 -22.290 82.707 1.00 16.30 259 LYS A N 1
ATOM 2370 C CA . LYS B 2 259 ? 48.881 -22.016 82.358 1.00 17.75 259 LYS A CA 1
ATOM 2371 C C . LYS B 2 259 ? 48.692 -20.534 82.017 1.00 18.18 259 LYS A C 1
ATOM 2372 O O . LYS B 2 259 ? 49.255 -19.649 82.676 1.00 18.21 259 LYS A O 1
ATOM 2374 N N . PHE B 2 260 ? 47.904 -20.279 80.976 1.00 19.04 260 PHE A N 1
ATOM 2375 C CA . PHE B 2 260 ? 47.592 -18.920 80.537 1.00 19.73 260 PHE A CA 1
ATOM 2376 C C . PHE B 2 260 ? 48.788 -18.130 80.001 1.00 20.11 260 PHE A C 1
ATOM 2377 O O . PHE B 2 260 ? 48.905 -16.916 80.204 1.00 20.37 260 PHE A O 1
ATOM 2385 N N . LEU B 2 261 ? 49.688 -18.836 79.326 1.00 20.38 261 LEU A N 1
ATOM 2386 C CA . LEU B 2 261 ? 50.842 -18.207 78.690 1.00 19.07 261 LEU A CA 1
ATOM 2387 C C . LEU B 2 261 ? 50.191 -17.359 77.602 1.00 18.22 261 LEU A C 1
ATOM 2388 O O . LEU B 2 261 ? 50.597 -16.228 77.339 1.00 17.09 261 LEU A O 1
ATOM 2393 N N . PHE B 2 262 ? 49.173 -17.956 76.984 1.00 16.00 262 PHE A N 1
ATOM 2394 C CA . PHE B 2 262 ? 48.360 -17.346 75.947 1.00 17.11 262 PHE A CA 1
ATOM 2395 C C . PHE B 2 262 ? 46.976 -17.066 76.519 1.00 17.99 262 PHE A C 1
ATOM 2396 O O . PHE B 2 262 ? 46.483 -17.801 77.374 1.00 17.14 262 PHE A O 1
ATOM 2404 N N . ARG B 2 263 ? 46.356 -15.995 76.037 1.00 18.92 263 ARG A N 1
ATOM 2405 C CA . ARG B 2 263 ? 45.020 -15.606 76.460 1.00 16.79 263 ARG A CA 1
ATOM 2406 C C . ARG B 2 263 ? 44.344 -14.853 75.317 1.00 15.80 263 ARG A C 1
ATOM 2407 O O . ARG B 2 263 ? 45.018 -14.409 74.394 1.00 16.04 263 ARG A O 1
ATOM 2415 N N . PRO B 2 264 ? 42.998 -14.747 75.335 1.00 16.25 264 PRO A N 1
ATOM 2416 C CA . PRO B 2 264 ? 42.294 -14.028 74.270 1.00 15.73 264 PRO A CA 1
ATOM 2417 C C . PRO B 2 264 ? 42.887 -12.628 74.060 1.00 13.43 264 PRO A C 1
ATOM 2418 O O . PRO B 2 264 ? 43.283 -11.976 75.013 1.00 14.11 264 PRO A O 1
ATOM 2422 N N . GLY B 2 265 ? 42.935 -12.191 72.808 1.00 15.06 265 GLY A N 1
ATOM 2423 C CA . GLY B 2 265 ? 43.473 -10.885 72.460 1.00 15.45 265 GLY A CA 1
ATOM 2424 C C . GLY B 2 265 ? 42.461 -9.765 72.585 1.00 16.90 265 GLY A C 1
ATOM 2425 O O . GLY B 2 265 ? 41.521 -9.863 73.384 1.00 18.98 265 GLY A O 1
ATOM 2426 N N . LYS B 2 266 ? 42.646 -8.705 71.791 1.00 15.59 266 LYS A N 1
ATOM 2427 C CA . LYS B 2 266 ? 41.771 -7.528 71.835 1.00 13.89 266 LYS A CA 1
ATOM 2428 C C . LYS B 2 266 ? 40.736 -7.433 70.731 1.00 14.22 266 LYS A C 1
ATOM 2429 O O . LYS B 2 266 ? 39.969 -6.471 70.691 1.00 14.57 266 LYS A O 1
ATOM 2435 N N . ASP B 2 267 ? 40.703 -8.404 69.830 1.00 14.26 267 ASP A N 1
ATOM 2436 C CA . ASP B 2 267 ? 39.756 -8.320 68.736 1.00 16.76 267 ASP A CA 1
ATOM 2437 C C . ASP B 2 267 ? 38.327 -8.566 69.164 1.00 18.24 267 ASP A C 1
ATOM 2438 O O . ASP B 2 267 ? 38.048 -9.438 69.987 1.00 18.18 267 ASP A O 1
ATOM 2443 N N . ASP B 2 268 ? 37.428 -7.749 68.623 1.00 18.64 268 ASP A N 1
ATOM 2444 C CA . ASP B 2 268 ? 36.032 -7.835 68.985 1.00 18.70 268 ASP A CA 1
ATOM 2445 C C . ASP B 2 268 ? 35.272 -8.899 68.215 1.00 19.02 268 ASP A C 1
ATOM 2446 O O . ASP B 2 268 ? 35.769 -9.461 67.229 1.00 18.68 268 ASP A O 1
ATOM 2451 N N . ARG B 2 269 ? 34.048 -9.150 68.670 1.00 19.76 269 ARG A N 1
ATOM 2452 C CA . ARG B 2 269 ? 33.190 -10.172 68.091 1.00 20.72 269 ARG A CA 1
ATOM 2453 C C . ARG B 2 269 ? 32.851 -9.943 66.623 1.00 19.10 269 ARG A C 1
ATOM 2454 O O . ARG B 2 269 ? 32.154 -10.742 66.017 1.00 17.36 269 ARG A O 1
ATOM 2462 N N . THR B 2 270 ? 33.348 -8.863 66.036 1.00 17.97 270 THR A N 1
ATOM 2463 C CA . THR B 2 270 ? 33.069 -8.641 64.623 1.00 19.86 270 THR A CA 1
ATOM 2464 C C . THR B 2 270 ? 34.228 -9.145 63.746 1.00 20.49 270 THR A C 1
ATOM 2465 O O . THR B 2 270 ? 34.145 -9.136 62.519 1.00 21.12 270 THR A O 1
ATOM 2469 N N . LYS B 2 271 ? 35.301 -9.606 64.379 1.00 21.49 271 LYS A N 1
ATOM 2470 C CA . LYS B 2 271 ? 36.477 -10.084 63.650 1.00 20.87 271 LYS A CA 1
ATOM 2471 C C . LYS B 2 271 ? 36.329 -11.545 63.234 1.00 21.32 271 LYS A C 1
ATOM 2472 O O . LYS B 2 271 ? 35.714 -12.335 63.945 1.00 19.04 271 LYS A O 1
ATOM 2478 N N . SER B 2 272 ? 36.899 -11.902 62.084 1.00 23.08 272 SER A N 1
ATOM 2479 C CA . SER B 2 272 ? 36.838 -13.287 61.616 1.00 23.11 272 SER A CA 1
ATOM 2480 C C . SER B 2 272 ? 37.388 -14.175 62.711 1.00 21.04 272 SER A C 1
ATOM 2481 O O . SER B 2 272 ? 38.422 -13.891 63.301 1.00 20.54 272 SER A O 1
ATOM 2484 N N . LEU B 2 273 ? 36.679 -15.261 62.966 1.00 21.59 273 LEU A N 1
ATOM 2485 C CA . LEU B 2 273 ? 37.054 -16.218 63.992 1.00 20.83 273 LEU A CA 1
ATOM 2486 C C . LEU B 2 273 ? 38.470 -16.750 63.819 1.00 21.07 273 LEU A C 1
ATOM 2487 O O . LEU B 2 273 ? 39.028 -17.299 64.761 1.00 22.68 273 LEU A O 1
ATOM 2492 N N . LEU B 2 274 ? 39.046 -16.592 62.628 1.00 19.75 274 LEU A N 1
ATOM 2493 C CA . LEU B 2 274 ? 40.379 -17.119 62.361 1.00 20.08 274 LEU A CA 1
ATOM 2494 C C . LEU B 2 274 ? 41.505 -16.075 62.296 1.00 21.59 274 LEU A C 1
ATOM 2495 O O . LEU B 2 274 ? 42.681 -16.432 62.145 1.00 21.94 274 LEU A O 1
ATOM 2500 N N . GLN B 2 275 ? 41.162 -14.798 62.423 1.00 20.27 275 GLN A N 1
ATOM 2501 C CA . GLN B 2 275 ? 42.181 -13.758 62.374 1.00 20.19 275 GLN A CA 1
ATOM 2502 C C . GLN B 2 275 ? 42.320 -13.018 63.690 1.00 20.41 275 GLN A C 1
ATOM 2503 O O . GLN B 2 275 ? 42.951 -11.952 63.748 1.00 20.96 275 GLN A O 1
ATOM 2509 N N . LYS B 2 276 ? 41.736 -13.561 64.747 1.00 18.62 276 LYS A N 1
ATOM 2510 C CA . LYS B 2 276 ? 41.819 -12.889 66.027 1.00 18.37 276 LYS A CA 1
ATOM 2511 C C . LYS B 2 276 ? 43.221 -12.954 66.628 1.00 18.67 276 LYS A C 1
ATOM 2512 O O . LYS B 2 276 ? 43.907 -13.983 66.576 1.00 16.54 276 LYS A O 1
ATOM 2518 N N . ARG B 2 277 ? 43.642 -11.815 67.171 1.00 17.40 277 ARG A N 1
ATOM 2519 C CA . ARG B 2 277 ? 44.939 -11.696 67.806 1.00 15.35 277 ARG A CA 1
ATOM 2520 C C . ARG B 2 277 ? 44.907 -12.448 69.129 1.00 14.72 277 ARG A C 1
ATOM 2521 O O . ARG B 2 277 ? 43.841 -12.670 69.721 1.00 15.11 277 ARG A O 1
ATOM 2529 N N . VAL B 2 278 ? 46.085 -12.816 69.603 1.00 12.34 278 VAL A N 1
ATOM 2530 C CA . VAL B 2 278 ? 46.175 -13.524 70.850 1.00 11.60 278 VAL A CA 1
ATOM 2531 C C . VAL B 2 278 ? 47.129 -12.778 71.768 1.00 12.40 278 VAL A C 1
ATOM 2532 O O . VAL B 2 278 ? 48.045 -12.090 71.311 1.00 12.49 278 VAL A O 1
ATOM 2536 N N . ARG B 2 279 ? 46.882 -12.884 73.064 1.00 11.29 279 ARG A N 1
ATOM 2537 C CA . ARG B 2 279 ? 47.755 -12.272 74.041 1.00 11.69 279 ARG A CA 1
ATOM 2538 C C . ARG B 2 279 ? 48.764 -13.321 74.510 1.00 13.49 279 ARG A C 1
ATOM 2539 O O . ARG B 2 279 ? 48.492 -14.526 74.489 1.00 13.11 279 ARG A O 1
ATOM 2547 N N . VAL B 2 280 ? 49.931 -12.836 74.906 1.00 13.07 280 VAL A N 1
ATOM 2548 C CA . VAL B 2 280 ? 50.980 -13.657 75.477 1.00 12.26 280 VAL A CA 1
ATOM 2549 C C . VAL B 2 280 ? 51.195 -12.936 76.799 1.00 13.38 280 VAL A C 1
ATOM 2550 O O . VAL B 2 280 ? 51.358 -11.712 76.824 1.00 13.66 280 VAL A O 1
ATOM 2554 N N . ASP B 2 281 ? 51.139 -13.666 77.909 1.00 15.30 281 ASP A N 1
ATOM 2555 C CA . ASP B 2 281 ? 51.343 -13.042 79.210 1.00 16.48 281 ASP A CA 1
ATOM 2556 C C . ASP B 2 281 ? 52.835 -13.075 79.543 1.00 16.93 281 ASP A C 1
ATOM 2557 O O . ASP B 2 281 ? 53.420 -14.144 79.716 1.00 15.31 281 ASP A O 1
ATOM 2562 N N . LEU B 2 282 ? 53.437 -11.888 79.610 1.00 17.03 282 LEU A N 1
ATOM 2563 C CA . LEU B 2 282 ? 54.857 -11.749 79.887 1.00 17.07 282 LEU A CA 1
ATOM 2564 C C . LEU B 2 282 ? 55.249 -12.306 81.262 1.00 18.88 282 LEU A C 1
ATOM 2565 O O . LEU B 2 282 ? 56.403 -12.723 81.453 1.00 17.13 282 LEU A O 1
ATOM 2570 N N . ARG B 2 283 ? 54.303 -12.317 82.212 1.00 18.32 283 ARG A N 1
ATOM 2571 C CA . ARG B 2 283 ? 54.564 -12.827 83.570 1.00 17.73 283 ARG A CA 1
ATOM 2572 C C . ARG B 2 283 ? 54.733 -14.347 83.613 1.00 16.60 283 ARG A C 1
ATOM 2573 O O . ARG B 2 283 ? 55.337 -14.876 84.532 1.00 17.93 283 ARG A O 1
ATOM 2581 N N . VAL B 2 284 ? 54.175 -15.028 82.616 1.00 15.85 284 VAL A N 1
ATOM 2582 C CA . VAL B 2 284 ? 54.248 -16.478 82.481 1.00 15.51 284 VAL A CA 1
ATOM 2583 C C . VAL B 2 284 ? 55.431 -16.815 81.574 1.00 17.10 284 VAL A C 1
ATOM 2584 O O . VAL B 2 284 ? 56.222 -17.704 81.876 1.00 17.08 284 VAL A O 1
ATOM 2588 N N . LEU B 2 285 ? 55.540 -16.099 80.457 1.00 16.92 285 LEU A N 1
ATOM 2589 C CA . LEU B 2 285 ? 56.634 -16.303 79.514 1.00 17.48 285 LEU A CA 1
ATOM 2590 C C . LEU B 2 285 ? 57.960 -16.172 80.280 1.00 17.60 285 LEU A C 1
ATOM 2591 O O . LEU B 2 285 ? 58.962 -16.806 79.947 1.00 19.41 285 LEU A O 1
ATOM 2596 N N . ASP B 2 286 ? 57.927 -15.354 81.324 1.00 17.20 286 ASP A N 1
ATOM 2597 C CA . ASP B 2 286 ? 59.075 -15.094 82.191 1.00 18.11 286 ASP A CA 1
ATOM 2598 C C . ASP B 2 286 ? 59.453 -16.342 83.002 1.00 19.46 286 ASP A C 1
ATOM 2599 O O . ASP B 2 286 ? 60.523 -16.396 83.616 1.00 18.65 286 ASP A O 1
ATOM 2604 N N . LYS B 2 287 ? 58.584 -17.345 83.002 1.00 18.53 287 LYS A N 1
ATOM 2605 C CA . LYS B 2 287 ? 58.842 -18.554 83.771 1.00 19.16 287 LYS A CA 1
ATOM 2606 C C . LYS B 2 287 ? 59.410 -19.685 82.927 1.00 21.06 287 LYS A C 1
ATOM 2607 O O . LYS B 2 287 ? 60.000 -20.631 83.465 1.00 22.67 287 LYS A O 1
ATOM 2613 N N . ILE B 2 288 ? 59.227 -19.618 81.614 1.00 18.68 288 ILE A N 1
ATOM 2614 C CA . ILE B 2 288 ? 59.736 -20.690 80.786 1.00 18.13 288 ILE A CA 1
ATOM 2615 C C . ILE B 2 288 ? 61.228 -20.552 80.501 1.00 19.08 288 ILE A C 1
ATOM 2616 O O . ILE B 2 288 ? 61.815 -21.408 79.850 1.00 21.38 288 ILE A O 1
ATOM 2621 N N . GLY B 2 289 ? 61.842 -19.483 81.000 1.00 18.83 289 GLY A N 1
ATOM 2622 C CA . GLY B 2 289 ? 63.267 -19.279 80.785 1.00 16.83 289 GLY A CA 1
ATOM 2623 C C . GLY B 2 289 ? 63.650 -17.806 80.825 1.00 17.68 289 GLY A C 1
ATOM 2624 O O . GLY B 2 289 ? 62.822 -16.961 81.192 1.00 16.67 289 GLY A O 1
ATOM 2625 N N . PRO B 2 290 ? 64.897 -17.458 80.469 1.00 16.54 290 PRO A N 1
ATOM 2626 C CA . PRO B 2 290 ? 65.301 -16.049 80.486 1.00 19.39 290 PRO A CA 1
ATOM 2627 C C . PRO B 2 290 ? 64.814 -15.365 79.201 1.00 18.70 290 PRO A C 1
ATOM 2628 O O . PRO B 2 290 ? 65.607 -14.821 78.443 1.00 18.84 290 PRO A O 1
ATOM 2632 N N . ARG B 2 291 ? 63.499 -15.410 78.984 1.00 18.78 291 ARG A N 1
ATOM 2633 C CA . ARG B 2 291 ? 62.847 -14.867 77.796 1.00 16.52 291 ARG A CA 1
ATOM 2634 C C . ARG B 2 291 ? 62.420 -13.406 77.867 1.00 16.27 291 ARG A C 1
ATOM 2635 O O . ARG B 2 291 ? 62.189 -12.787 76.830 1.00 17.51 291 ARG A O 1
ATOM 2643 N N . VAL B 2 292 ? 62.297 -12.859 79.071 1.00 15.28 292 VAL A N 1
ATOM 2644 C CA . VAL B 2 292 ? 61.866 -11.479 79.212 1.00 14.91 292 VAL A CA 1
ATOM 2645 C C . VAL B 2 292 ? 62.859 -10.629 79.995 1.00 16.10 292 VAL A C 1
ATOM 2646 O O . VAL B 2 292 ? 63.482 -11.105 80.943 1.00 15.47 292 VAL A O 1
ATOM 2650 N N . MET B 2 293 ? 62.991 -9.366 79.592 1.00 15.57 293 MET A N 1
ATOM 2651 C CA . MET B 2 293 ? 63.897 -8.420 80.252 1.00 17.76 293 MET A CA 1
ATOM 2652 C C . MET B 2 293 ? 63.301 -7.020 80.222 1.00 15.47 293 MET A C 1
ATOM 2653 O O . MET B 2 293 ? 62.542 -6.688 79.323 1.00 15.30 293 MET A O 1
ATOM 2658 N N . THR B 2 294 ? 63.645 -6.213 81.215 1.00 15.41 294 THR A N 1
ATOM 2659 C CA . THR B 2 294 ? 63.192 -4.831 81.291 1.00 16.83 294 THR A CA 1
ATOM 2660 C C . THR B 2 294 ? 64.406 -3.914 81.390 1.00 16.68 294 THR A C 1
ATOM 2661 O O . THR B 2 294 ? 65.288 -4.138 82.200 1.00 18.97 294 THR A O 1
ATOM 2665 N N . ILE B 2 295 ? 64.445 -2.888 80.550 1.00 18.96 295 ILE A N 1
ATOM 2666 C CA . ILE B 2 295 ? 65.525 -1.906 80.541 1.00 16.56 295 ILE A CA 1
ATOM 2667 C C . ILE B 2 295 ? 64.935 -0.546 80.910 1.00 16.17 295 ILE A C 1
ATOM 2668 O O . ILE B 2 295 ? 63.971 -0.098 80.289 1.00 14.89 295 ILE A O 1
ATOM 2673 N N . ASP B 2 296 ? 65.501 0.089 81.935 1.00 16.68 296 ASP A N 1
ATOM 2674 C CA . ASP B 2 296 ? 65.058 1.413 82.366 1.00 19.12 296 ASP A CA 1
ATOM 2675 C C . ASP B 2 296 ? 65.705 2.419 81.421 1.00 18.98 296 ASP A C 1
ATOM 2676 O O . ASP B 2 296 ? 66.931 2.479 81.307 1.00 19.42 296 ASP A O 1
ATOM 2681 N N . MET B 2 297 ? 64.874 3.192 80.733 1.00 19.93 297 MET A N 1
ATOM 2682 C CA . MET B 2 297 ? 65.354 4.176 79.760 1.00 22.00 297 MET A CA 1
ATOM 2683 C C . MET B 2 297 ? 65.091 5.593 80.219 1.00 24.11 297 MET A C 1
ATOM 2684 O O . MET B 2 297 ? 65.341 6.543 79.477 1.00 24.68 297 MET A O 1
ATOM 2689 N N . ASP B 2 298 ? 64.566 5.709 81.434 1.00 28.90 298 ASP A N 1
ATOM 2690 C CA . ASP B 2 298 ? 64.220 6.987 82.024 1.00 33.97 298 ASP A CA 1
ATOM 2691 C C . ASP B 2 298 ? 65.375 7.474 82.869 1.00 39.35 298 ASP A C 1
ATOM 2692 O O . ASP B 2 298 ? 65.374 7.358 84.107 1.00 41.37 298 ASP A O 1
ATOM 2697 N N . LYS B 2 299 ? 66.372 8.017 82.187 1.00 42.18 299 LYS A N 1
ATOM 2698 C CA . LYS B 2 299 ? 67.551 8.534 82.865 1.00 45.10 299 LYS A CA 1
ATOM 2699 C C . LYS B 2 299 ? 68.061 9.762 82.137 1.00 47.26 299 LYS A C 1
ATOM 2700 O O . LYS B 2 299 ? 67.753 9.869 80.934 1.00 50.06 299 LYS A O 1
#

Radius of gyration: 19.94 Å; Cα contacts (8 Å, |Δi|>4): 587; chains: 1; bounding box: 48×56×47 Å

Secondary structure (DSSP, 8-state):
-TTTTHHHHHHHHHHHHHHHHH-HHHHHHHHHHHHHHHHHHHHHTHHHHHHHHHHHHHTHHHHTTSPPPP-SSS--SS----HHHHIIIIIIHHHHHHHTSTT-EEE----SS--SEEEEEE-HHHHHHTTTS-SEEEEEEEE--B-TTS-TTEEEE-GGG-B---B--STTS--B---EEEE-SS-EEEE---B-SEEE-TT--EEEEEEEEEEEEEEEGGGSTT---EEEEEEEEEEE--HHHHHTSS-GGG-GGGTTSEEE-S--TTS-TTS--EEEEHHHHTTSSS-EEEEE---

Solvent-accessible surface area: 14927 Å² total; per-residue (Å²): 213,192,114,136,74,57,58,114,41,31,133,28,5,48,71,24,18,94,102,3,44,84,50,35,121,22,10,54,96,0,3,35,33,0,1,64,6,4,31,80,2,0,68,106,38,36,68,65,0,44,57,70,0,2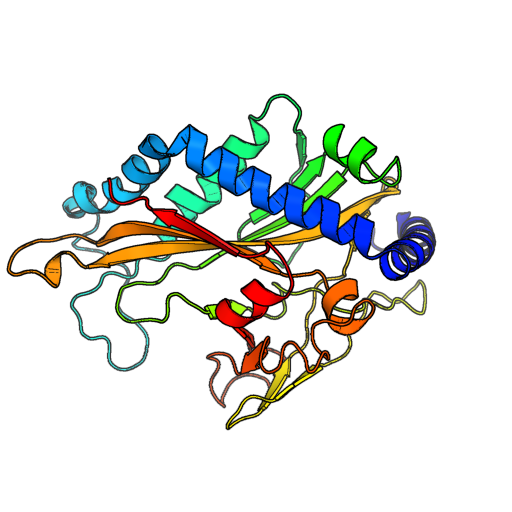5,71,19,27,146,73,76,85,162,58,95,113,186,43,62,147,77,136,64,189,158,66,164,58,66,55,50,15,11,93,126,27,0,53,141,13,0,2,32,22,4,28,105,14,0,44,107,73,112,65,10,82,24,150,133,54,72,46,130,63,23,6,65,34,62,4,13,0,31,3,94,57,0,125,79,52,4,141,31,34,10,52,2,0,2,0,2,7,4,11,43,33,15,10,69,113,59,30,58,81,8,3,18,0,29,15,51,23,2,0,1,11,0,73,22,87,136,70,96,31,31,56,127,20,83,94,19,105,12,107,3,102,107,63,56,14,54,3,38,2,64,3,12,0,1,37,12,28,61,102,22,31,29,0,0,0,0,3,0,4,1,4,0,12,15,32,12,102,49,108,57,111,84,65,111,24,9,7,2,86,56,0,32,1,2,0,4,2,1,0,6,8,0,25,50,54,71,8,20,31,134,56,109,69,44,61,87,5,13,42,30,15,94,30,82,236,120,84,50,129,75,94,39,73,0,49,0,4,6,128,14,1,81,131,14,23,93,2,27,53,68,25,75,0,80,172

Sequence (299 aa):
MYNLHREKIFMS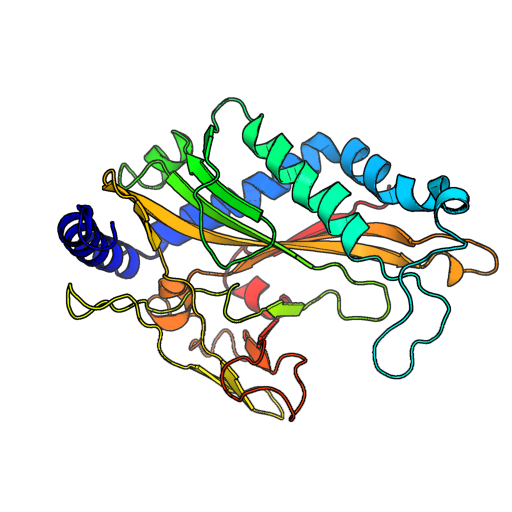YNQNKQYLEDNPEIQEKIELYGLNLLNEVISDNEEEIRADYNEANFLHPFWMNYPPLDRGKMPKGDQIPWIEVGEKAVGSKLTRLVSQREDITVREIGLPTGPDERYLLTSPTIYSLTNGFTDSIMMFVDIKSVGPRDSDYDLVLSPNQVSGNGDWAQLEGGIQNNQQTIQGPRSSQIFLPTIPPLYILSDGTIAPVVHLFIKPIYAMRSLTKGDTGQSLYKIKLASVPNGLGLFCNPGYAFDSAYKFLFRPGKDDRTKSLLQKRVRVDLRVLDKIGPRVMTIDMDK

Nearest PDB structures (foldseek):
  1dmu-assembly1_A-2  TM=1.003E+00  e=2.986E-65  Bacillus subtilis

B-factor: mean 17.33, std 7.03, range [2.0, 55.79]